Protein AF-A0A086KLK0-F1 (afdb_monomer)

Foldseek 3Di:
DVVVVVVVVVVCVVVVLVVVLQQLLLLDDPQCSLVVLLVVVVVVLVVVVVLVVVVVVDDPVCVVVSVVVVVVVVVVVVVVCVVLQQDRLLVCLLVVNLVSSLVNCVSSVDDSVVSVVVSVVSNVLFDPVLSVVVVVDDDPPPVVCCVPPVVLVVVLVVLVVLLPVLPLPPLVVVLVVCLVPDLDPDNPVLNVLLSVLLVVLSVLLSVCCSPVNAVVQQVQLSVLSVVLVVLLVVLVVVVVVVQVVCCVVPVDRDDDPPPDPDDDDDPDCSSVSNSVSSSSSSNSSSNHSSRCSSVSSSVSVVVSVSVSSNPD

Radius of gyration: 24.87 Å; Cα contacts (8 Å, |Δi|>4): 238; chains: 1; bounding box: 57×40×68 Å

Nearest PDB structures (foldseek):
  7spt-assembly1_A  TM=7.673E-01  e=1.064E-04  Homo sapiens
  6rw3-assembly3_C  TM=6.804E-01  e=1.392E-04  Plasmodium falciparum
  6rw3-assembly4_D  TM=6.591E-01  e=1.741E-04  Plasmodium falciparum
  6rw3-assembly1_A  TM=5.782E-01  e=2.229E-03  Plasmodium falciparum

Organism: NCBI:txid943119

Mean predicted aligned error: 11.74 Å

InterPro domains:
  IPR005828 Major facilitator, sugar transporter-like [PF00083] (1-241)
  IPR005829 Sugar transporter, conserved site [PS00216] (205-222)
  IPR005829 Sugar transporter, conserved site [PS00217] (8-33)
  IPR020846 Major facilitator superfamily domain [PS50850] (1-312)
  IPR036259 MFS transporter superfamily [G3DSA:1.20.1250.20] (1-307)
  IPR036259 MFS transporter superfamily [SSF103473] (1-306)
  IPR050360 Major Facilitator Superfamily Sugar Transporters [PTHR48022] (1-253)

pLDDT: mean 73.19, std 15.24, range [30.58, 92.81]

Solvent-accessible surface area (backbone atoms only — not comparable to full-atom values): 17104 Å² total; per-residue (Å²): 108,70,67,60,52,51,51,51,51,50,51,50,51,56,57,45,54,56,53,50,35,48,47,48,59,69,72,38,56,86,87,52,32,57,58,59,49,36,50,53,49,52,52,56,50,52,54,50,51,52,52,52,60,53,52,76,77,48,62,95,82,41,64,60,54,54,52,49,52,52,49,50,53,53,51,50,50,52,59,52,44,69,77,72,58,67,65,55,36,67,60,27,46,74,66,75,34,57,73,59,17,45,52,25,32,46,74,74,68,42,54,70,73,57,36,52,51,54,50,53,56,50,50,73,47,45,47,74,65,47,59,62,50,64,76,71,69,81,87,77,59,73,63,58,48,46,74,77,40,34,71,54,54,50,50,44,50,47,50,53,51,49,45,54,71,70,25,62,69,56,54,57,48,47,52,56,46,44,65,72,64,72,53,54,104,50,55,65,58,57,51,52,51,34,52,49,29,32,53,50,15,40,51,50,29,66,69,39,38,84,76,69,35,65,67,58,36,40,50,53,13,49,52,38,25,49,53,17,51,51,52,37,50,52,52,52,53,52,52,51,49,55,51,51,52,44,35,72,73,68,76,46,85,79,73,67,99,81,80,68,97,82,72,79,95,67,86,70,71,64,44,56,50,44,51,51,19,51,30,41,27,41,19,18,31,21,32,7,42,71,40,44,46,61,44,54,44,28,52,47,51,50,54,51,52,55,49,63,38,66,78,97

Secondary structure (DSSP, 8-state):
-HHHHHHHHHHHHHHHHHHHHHHHHHHS-TTTHHHHHHHHHHHHHHHHHHHHHHHTTS-TTTHHHHHHHHHHHHHHHHHHHHHHSPPPHHHHHHTT-HHHHHHHHHHTT--HHHHHHHHHHHHHHS-HHHHHHHTT--S-HHHHHHHHHHHHHHHHHHHHHHHHHTTHHHHHHHHHHHHHH-SSS-HHHHHHHHHHHHHHHHHHHHHHHHHH-HHHHHHHHHHHHHHHHHHHHHHHHHHHHHHHHHHHHHSS----TT--TT------THHHHHHHHHHHHHHHHHHTHHHHHHHHHHHHHHHHHHHHHH--

Structure (mmCIF, N/CA/C/O backbone):
data_AF-A0A086KLK0-F1
#
_entry.id   AF-A0A086KLK0-F1
#
loop_
_atom_site.group_PDB
_atom_site.id
_atom_site.type_symbol
_atom_site.label_atom_id
_atom_site.label_alt_id
_atom_site.label_comp_id
_atom_site.label_asym_id
_atom_site.label_entity_id
_atom_site.label_seq_id
_atom_site.pdbx_PDB_ins_code
_atom_site.Cartn_x
_atom_site.Cartn_y
_atom_site.Cartn_z
_atom_site.occupancy
_atom_site.B_iso_or_equiv
_atom_site.auth_seq_id
_atom_site.auth_comp_id
_atom_site.auth_asym_id
_atom_site.auth_atom_id
_atom_site.pdbx_PDB_model_num
ATOM 1 N N . MET A 1 1 ? -15.572 10.000 -22.699 1.00 78.12 1 MET A N 1
ATOM 2 C CA . MET A 1 1 ? -15.919 8.812 -21.880 1.00 78.12 1 MET A CA 1
ATOM 3 C C . MET A 1 1 ? -14.730 8.232 -21.115 1.00 78.12 1 MET A C 1
ATOM 5 O O . MET A 1 1 ? -14.840 8.122 -19.904 1.00 78.12 1 MET A O 1
ATOM 9 N N . LEU A 1 2 ? -13.588 7.918 -21.746 1.00 84.00 2 LEU A N 1
ATOM 10 C CA . LEU A 1 2 ? -12.434 7.326 -21.038 1.00 84.00 2 LEU A CA 1
ATOM 11 C C . LEU A 1 2 ? -11.855 8.219 -19.925 1.00 84.00 2 LEU A C 1
ATOM 13 O O . LEU A 1 2 ? -11.603 7.733 -18.828 1.00 84.00 2 LEU A O 1
ATOM 17 N N . LEU A 1 3 ? -11.709 9.525 -20.173 1.00 88.88 3 LEU A N 1
ATOM 18 C CA . LEU A 1 3 ? -11.273 10.492 -19.155 1.00 88.88 3 LEU A CA 1
ATOM 19 C C . LEU A 1 3 ? -12.214 10.508 -17.941 1.00 88.88 3 LEU A C 1
ATOM 21 O O . LEU A 1 3 ? -11.746 10.367 -16.818 1.00 88.88 3 LEU A O 1
ATOM 25 N N . CYS A 1 4 ? -13.529 10.576 -18.170 1.00 91.25 4 CYS A N 1
ATOM 26 C CA . CYS A 1 4 ? -14.540 10.522 -17.107 1.00 91.25 4 CYS A CA 1
ATOM 27 C C . CYS A 1 4 ? -14.498 9.201 -16.319 1.00 91.25 4 CYS A C 1
ATOM 29 O O . CYS A 1 4 ? -14.636 9.196 -15.102 1.00 91.25 4 CYS A O 1
ATOM 31 N N . GLY A 1 5 ? -14.279 8.071 -17.000 1.00 87.12 5 GLY A N 1
ATOM 32 C CA . GLY A 1 5 ? -14.099 6.783 -16.330 1.00 87.12 5 GLY A CA 1
ATOM 33 C C . GLY A 1 5 ? -12.858 6.775 -15.435 1.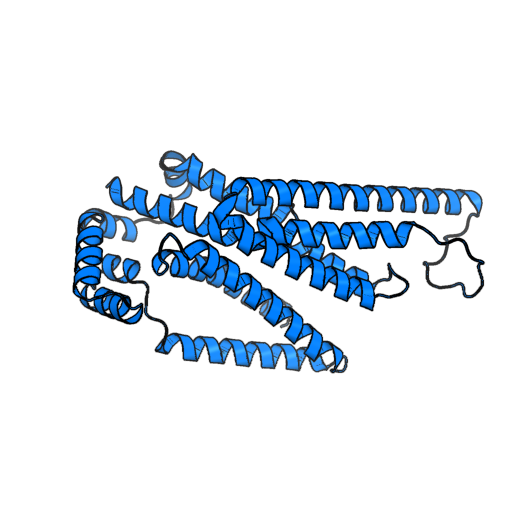00 87.12 5 GLY A C 1
ATOM 34 O O . GLY A 1 5 ? -12.918 6.326 -14.296 1.00 87.12 5 GLY A O 1
ATOM 35 N N . ARG A 1 6 ? -11.739 7.337 -15.909 1.00 86.50 6 ARG A N 1
ATOM 36 C CA . ARG A 1 6 ? -10.501 7.443 -15.122 1.00 86.50 6 ARG A CA 1
ATOM 37 C C . ARG A 1 6 ? -10.641 8.368 -13.920 1.00 86.50 6 ARG A C 1
ATOM 39 O O . ARG A 1 6 ? -10.110 8.039 -12.864 1.00 86.50 6 ARG A O 1
ATOM 46 N N . THR A 1 7 ? -11.339 9.495 -14.057 1.00 89.69 7 THR A N 1
ATOM 47 C CA . THR A 1 7 ? -11.583 10.394 -12.922 1.00 89.69 7 THR A CA 1
ATOM 48 C C . THR A 1 7 ? -12.459 9.718 -11.877 1.00 89.69 7 THR A C 1
ATOM 50 O O . THR A 1 7 ? -12.123 9.759 -10.698 1.00 89.69 7 THR A O 1
ATOM 53 N N . LEU A 1 8 ? -13.517 9.020 -12.295 1.00 90.81 8 LEU A N 1
ATOM 54 C CA . LEU A 1 8 ? -14.404 8.294 -11.387 1.00 90.81 8 LEU A CA 1
ATOM 55 C C . LEU A 1 8 ? -13.677 7.160 -10.652 1.00 90.81 8 LEU A C 1
ATOM 57 O O . LEU A 1 8 ? -13.794 7.045 -9.435 1.00 90.81 8 LEU A O 1
ATOM 61 N N . VAL A 1 9 ? -12.860 6.380 -11.365 1.00 87.44 9 VAL A N 1
ATOM 62 C CA . VAL A 1 9 ? -11.999 5.355 -10.755 1.00 87.44 9 VAL A CA 1
ATOM 63 C C . VAL A 1 9 ? -10.993 5.987 -9.790 1.00 87.44 9 VAL A C 1
ATOM 65 O O . VAL A 1 9 ? -10.792 5.466 -8.701 1.00 87.44 9 VAL A O 1
ATOM 68 N N . GLY A 1 10 ? -10.396 7.129 -10.140 1.00 85.81 10 GLY A N 1
ATOM 69 C CA . GLY A 1 10 ? -9.482 7.85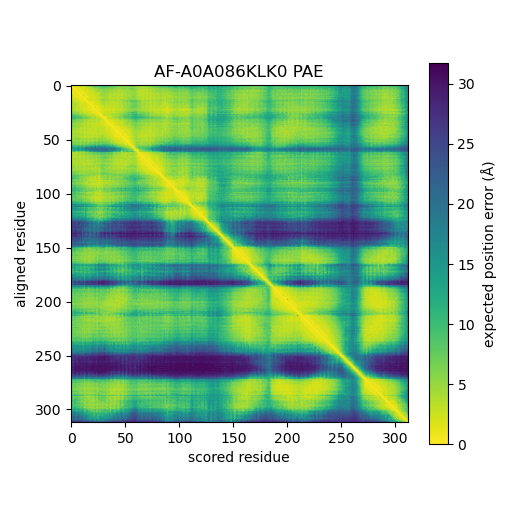6 -9.256 1.00 85.81 10 GLY A CA 1
ATOM 70 C C . GLY A 1 10 ? -10.146 8.303 -7.951 1.00 85.81 10 GLY A C 1
ATOM 71 O O . GLY A 1 10 ? -9.584 8.088 -6.878 1.00 85.81 10 GLY A O 1
ATOM 72 N N . VAL A 1 11 ? -11.360 8.857 -8.031 1.00 88.94 11 VAL A N 1
ATOM 73 C CA . VAL A 1 11 ? -12.154 9.243 -6.853 1.00 88.94 11 VAL A CA 1
ATOM 74 C C . VAL A 1 11 ? -12.481 8.017 -6.000 1.00 88.94 11 VAL A C 1
ATOM 76 O O . VAL A 1 11 ? -12.236 8.045 -4.797 1.00 88.94 11 VAL A O 1
ATOM 79 N N . ALA A 1 12 ? -12.954 6.931 -6.619 1.00 87.44 12 ALA A N 1
ATOM 80 C CA . ALA A 1 12 ? -13.301 5.694 -5.920 1.00 87.44 12 ALA A CA 1
ATOM 81 C C . ALA A 1 12 ? -12.095 5.068 -5.202 1.00 87.44 12 ALA A C 1
ATOM 83 O O . ALA A 1 12 ? -12.197 4.675 -4.040 1.00 87.44 12 ALA A O 1
ATOM 84 N N . ILE A 1 13 ? -10.938 5.018 -5.870 1.00 85.00 13 ILE A N 1
ATOM 85 C CA . ILE A 1 13 ? -9.684 4.531 -5.288 1.00 85.00 13 ILE A CA 1
ATOM 86 C C . ILE A 1 13 ? -9.265 5.420 -4.110 1.00 85.00 13 ILE A C 1
ATOM 88 O O . ILE A 1 13 ? -8.935 4.903 -3.045 1.00 85.00 13 ILE A O 1
ATOM 92 N N . GLY A 1 14 ? -9.313 6.746 -4.271 1.00 81.88 14 GLY A N 1
ATOM 93 C CA . GLY A 1 14 ? -8.943 7.699 -3.224 1.00 81.88 14 GLY A CA 1
ATOM 94 C C . GLY A 1 14 ? -9.803 7.564 -1.966 1.00 81.88 14 GLY A C 1
ATOM 95 O O . GLY A 1 14 ? -9.265 7.403 -0.871 1.00 81.88 14 GLY A O 1
ATOM 96 N N . SER A 1 15 ? -11.132 7.564 -2.110 1.00 82.50 15 SER A N 1
ATOM 97 C CA . SER A 1 15 ? -12.046 7.373 -0.975 1.00 82.50 15 SER A CA 1
ATOM 98 C C . SER A 1 15 ? -11.927 5.974 -0.368 1.00 82.50 15 SER A C 1
ATOM 100 O O . SER A 1 15 ? -11.955 5.821 0.853 1.00 82.50 15 SER A O 1
ATOM 102 N N . GLY A 1 16 ? -11.758 4.955 -1.216 1.00 85.50 16 GLY A N 1
ATOM 103 C CA . GLY A 1 16 ? -11.647 3.559 -0.810 1.00 85.50 16 GLY A CA 1
ATOM 104 C C . GLY A 1 16 ? -10.408 3.289 0.037 1.00 85.50 16 GLY A C 1
ATOM 105 O O . GLY A 1 16 ? -10.525 2.648 1.075 1.00 85.50 16 GLY A O 1
ATOM 106 N N . PHE A 1 17 ? -9.240 3.823 -0.335 1.00 82.00 17 PHE A N 1
ATOM 107 C CA . PHE A 1 17 ? -8.004 3.631 0.437 1.00 82.00 17 PHE A CA 1
ATOM 108 C C . PHE A 1 17 ? -8.080 4.223 1.846 1.00 82.00 17 PHE A C 1
ATOM 110 O O . PHE A 1 17 ? -7.580 3.609 2.790 1.00 82.00 17 PHE A O 1
ATOM 117 N N . VAL A 1 18 ? -8.723 5.385 2.002 1.00 79.44 18 VAL A N 1
ATOM 118 C CA . VAL A 1 18 ? -8.913 6.017 3.316 1.00 79.44 18 VAL A CA 1
ATOM 119 C C . VAL A 1 18 ? -9.845 5.173 4.185 1.00 79.44 18 VAL A C 1
ATOM 121 O O . VAL A 1 18 ? -9.509 4.871 5.330 1.00 79.44 18 VAL A O 1
ATOM 124 N N . ALA A 1 19 ? -10.986 4.749 3.632 1.00 83.06 19 ALA A N 1
ATOM 125 C CA . ALA A 1 19 ? -11.943 3.905 4.342 1.00 83.06 19 ALA A CA 1
ATOM 126 C C . ALA A 1 19 ? -11.336 2.544 4.717 1.00 83.06 19 ALA A C 1
ATOM 128 O O . ALA A 1 19 ? -11.469 2.106 5.855 1.00 83.06 19 ALA A O 1
ATOM 129 N N . TYR A 1 20 ? -10.616 1.917 3.786 1.00 84.62 20 TYR A N 1
ATOM 130 C CA . TYR A 1 20 ? -9.925 0.647 3.988 1.00 84.62 20 TYR A CA 1
ATOM 131 C C . TYR A 1 20 ? -8.886 0.729 5.112 1.00 84.62 20 TYR A C 1
ATOM 133 O O . TYR A 1 20 ? -8.911 -0.087 6.030 1.00 84.62 20 TYR A O 1
ATOM 141 N N . GLY A 1 21 ? -7.995 1.728 5.071 1.00 81.19 21 GLY A N 1
ATOM 142 C CA . GLY A 1 21 ? -6.947 1.886 6.081 1.00 81.19 21 GLY A CA 1
ATOM 143 C C . GLY A 1 21 ? -7.515 2.109 7.483 1.00 81.19 21 GLY A C 1
ATOM 144 O O . GLY A 1 21 ? -7.046 1.492 8.439 1.00 81.19 21 GLY A O 1
ATOM 145 N N . ALA A 1 22 ? -8.558 2.939 7.597 1.00 81.25 22 ALA A N 1
ATOM 146 C CA . ALA A 1 22 ? -9.259 3.160 8.859 1.00 81.25 22 ALA A CA 1
ATOM 147 C C . ALA A 1 22 ? -9.956 1.885 9.351 1.00 81.25 22 ALA A C 1
ATOM 149 O O . ALA A 1 22 ? -9.790 1.510 10.506 1.00 81.25 22 ALA A O 1
ATOM 150 N N . TYR A 1 23 ? -10.678 1.190 8.469 1.00 86.19 23 TYR A N 1
ATOM 151 C CA . TYR A 1 23 ? -11.383 -0.041 8.812 1.00 86.19 23 TYR A CA 1
ATOM 152 C C . TYR A 1 23 ? -10.423 -1.108 9.339 1.00 86.19 23 TYR A C 1
ATOM 154 O O . TYR A 1 23 ? -10.621 -1.599 10.446 1.00 86.19 23 TYR A O 1
ATOM 162 N N . VAL A 1 24 ? -9.339 -1.403 8.609 1.00 84.56 24 VAL A N 1
ATOM 163 C CA . VAL A 1 24 ? -8.341 -2.394 9.038 1.00 84.56 24 VAL A CA 1
ATOM 164 C C . VAL A 1 24 ? -7.729 -2.007 10.377 1.00 84.56 24 VAL A C 1
ATOM 166 O O . VAL A 1 24 ? -7.660 -2.856 11.254 1.00 84.56 24 VAL A O 1
ATOM 169 N N . ALA A 1 25 ? -7.354 -0.741 10.582 1.00 80.88 25 ALA A N 1
ATOM 170 C CA . ALA A 1 25 ? -6.813 -0.300 11.867 1.00 80.88 25 ALA A CA 1
ATOM 171 C C . ALA A 1 25 ? -7.810 -0.451 13.028 1.00 80.88 25 ALA A C 1
ATOM 173 O O . ALA A 1 25 ? -7.398 -0.692 14.165 1.00 80.88 25 ALA A O 1
ATOM 174 N N . GLU A 1 26 ? -9.108 -0.320 12.758 1.00 81.94 26 GLU A N 1
ATOM 175 C CA . GLU A 1 26 ? -10.163 -0.449 13.760 1.00 81.94 26 GLU A CA 1
ATOM 176 C C . GLU A 1 26 ? -10.489 -1.907 14.112 1.00 81.94 26 GLU A C 1
ATOM 178 O O . GLU A 1 26 ? -10.789 -2.159 15.279 1.00 81.94 26 GLU A O 1
ATOM 183 N N . ILE A 1 27 ? -10.407 -2.839 13.153 1.00 83.62 27 ILE A N 1
ATOM 184 C CA . ILE A 1 27 ? -10.725 -4.264 13.365 1.00 83.62 27 ILE A CA 1
ATOM 185 C C . ILE A 1 27 ? -9.511 -5.133 13.718 1.00 83.62 27 ILE A C 1
ATOM 187 O O . ILE A 1 27 ? -9.676 -6.216 14.268 1.00 83.62 27 ILE A O 1
ATOM 191 N N . SER A 1 28 ? -8.294 -4.698 13.383 1.00 81.81 28 SER A N 1
ATOM 192 C CA . SER A 1 28 ? -7.080 -5.489 13.598 1.00 81.81 28 SER A CA 1
ATOM 193 C C . SER A 1 28 ? -6.556 -5.365 15.035 1.00 81.81 28 SER A C 1
ATOM 195 O O . SER A 1 28 ? -6.500 -4.236 15.545 1.00 81.81 28 SER A O 1
ATOM 197 N N . PRO A 1 29 ? -6.013 -6.447 15.618 1.00 79.25 29 PRO A N 1
ATOM 198 C CA . PRO A 1 29 ? -5.142 -6.359 16.784 1.00 79.25 29 PRO A CA 1
ATOM 199 C C . PRO A 1 29 ? -3.934 -5.444 16.507 1.00 79.25 29 PRO A C 1
ATOM 201 O O . PRO A 1 29 ? -3.428 -5.437 15.379 1.00 79.25 29 PRO A O 1
ATOM 204 N N . PRO A 1 30 ? -3.414 -4.706 17.507 1.00 73.38 30 PRO A N 1
ATOM 205 C CA . PRO A 1 30 ? -2.247 -3.836 17.328 1.00 73.38 30 PRO A CA 1
ATOM 206 C C . PRO A 1 30 ? -1.015 -4.568 16.778 1.00 73.38 30 PRO A C 1
ATOM 208 O O . PRO A 1 30 ? -0.269 -4.002 15.984 1.00 73.38 30 PRO A O 1
ATOM 211 N N . GLU A 1 31 ? -0.836 -5.830 17.169 1.00 75.38 31 GLU A N 1
ATOM 212 C CA . GLU A 1 31 ? 0.317 -6.670 16.823 1.00 75.38 31 GLU A CA 1
ATOM 213 C C . GLU A 1 31 ? 0.308 -7.116 15.353 1.00 75.38 31 GLU A C 1
ATOM 215 O O . GLU A 1 31 ? 1.347 -7.118 14.704 1.00 75.38 31 GLU A O 1
ATOM 220 N N . SER A 1 32 ? -0.860 -7.442 14.787 1.00 75.75 32 SER A N 1
ATOM 221 C CA . SER A 1 32 ? -0.978 -7.974 13.417 1.00 75.75 32 SER A CA 1
ATOM 222 C C . SER A 1 32 ? -1.428 -6.941 12.380 1.00 75.75 32 SER A C 1
ATOM 224 O O . SER A 1 32 ? -1.431 -7.215 11.177 1.00 75.75 32 SER A O 1
ATOM 226 N N . ARG A 1 33 ? -1.768 -5.721 12.811 1.00 79.38 33 ARG A N 1
ATOM 227 C CA . ARG A 1 33 ? -2.209 -4.621 11.940 1.00 79.38 33 ARG A CA 1
ATOM 228 C C . ARG A 1 33 ? -1.246 -4.336 10.793 1.00 79.38 33 ARG A C 1
ATOM 230 O O . ARG A 1 33 ? -1.678 -4.130 9.659 1.00 79.38 33 ARG A O 1
ATOM 237 N N . GLY A 1 34 ? 0.054 -4.304 11.089 1.00 71.12 34 GLY A N 1
ATOM 238 C CA . GLY A 1 34 ? 1.096 -4.064 10.090 1.00 71.12 34 GLY A CA 1
ATOM 239 C C . GLY A 1 34 ? 1.096 -5.133 9.000 1.00 71.12 34 GLY A C 1
ATOM 240 O O . GLY A 1 34 ? 1.075 -4.800 7.814 1.00 71.12 34 GLY A O 1
ATOM 241 N N . ALA A 1 35 ? 1.019 -6.403 9.404 1.00 74.94 35 ALA A N 1
ATOM 242 C CA . ALA A 1 35 ? 0.949 -7.540 8.496 1.00 74.94 35 ALA A CA 1
ATOM 243 C C . ALA A 1 35 ? -0.322 -7.512 7.630 1.00 74.94 35 ALA A C 1
ATOM 245 O O . ALA A 1 35 ? -0.233 -7.679 6.416 1.00 74.94 35 ALA A O 1
ATOM 246 N N . LEU A 1 36 ? -1.493 -7.221 8.212 1.00 80.94 36 LEU A N 1
ATOM 247 C CA . LEU A 1 36 ? -2.760 -7.112 7.472 1.00 80.94 36 LEU A CA 1
ATOM 248 C C . LEU A 1 36 ? -2.733 -5.981 6.434 1.00 80.94 36 LEU A C 1
ATOM 250 O O . LEU A 1 36 ? -3.155 -6.159 5.289 1.00 80.94 36 LEU A O 1
ATOM 254 N N . LEU A 1 37 ? -2.191 -4.819 6.804 1.00 78.81 37 LEU A N 1
ATOM 255 C CA . LEU A 1 37 ? -2.051 -3.695 5.880 1.00 78.81 37 LEU A CA 1
ATOM 256 C C . LEU A 1 37 ? -1.051 -4.005 4.765 1.00 78.81 37 LEU A C 1
ATOM 258 O O . LEU A 1 37 ? -1.314 -3.679 3.609 1.00 78.81 37 LEU A O 1
ATOM 262 N N . ALA A 1 38 ? 0.050 -4.683 5.063 1.00 75.31 38 ALA A N 1
ATOM 263 C CA . ALA A 1 38 ? 1.035 -5.054 4.056 1.00 75.31 38 ALA A CA 1
ATOM 264 C C . ALA A 1 38 ? 0.577 -6.227 3.159 1.00 75.31 38 ALA A C 1
ATOM 266 O O . ALA A 1 38 ? 0.894 -6.245 1.970 1.00 75.31 38 ALA A O 1
ATOM 267 N N . MET A 1 39 ? -0.277 -7.131 3.649 1.00 80.56 39 MET A N 1
ATOM 268 C CA . MET A 1 39 ? -0.922 -8.177 2.841 1.00 80.56 39 MET A CA 1
ATOM 269 C C . MET A 1 39 ? -1.737 -7.583 1.679 1.00 80.56 39 MET A C 1
AT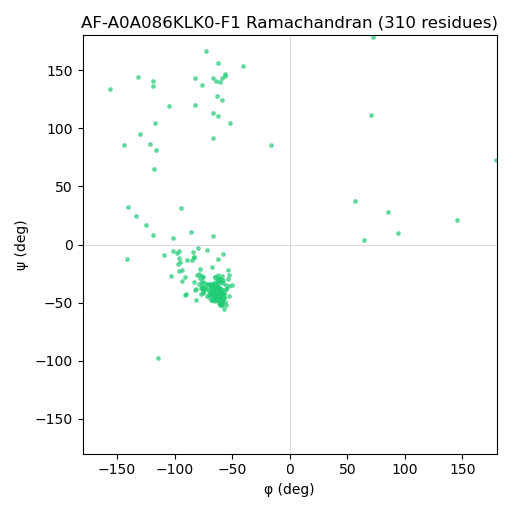OM 271 O O . MET A 1 39 ? -1.756 -8.129 0.576 1.00 80.56 39 MET A O 1
ATOM 275 N N . SER A 1 40 ? -2.341 -6.405 1.870 1.00 81.00 40 SER A N 1
ATOM 276 C CA . SER A 1 40 ? -3.041 -5.691 0.790 1.00 81.00 40 SER A CA 1
ATOM 277 C C . SER A 1 40 ? -2.139 -5.342 -0.398 1.00 81.00 40 SER A C 1
ATOM 279 O O . SER A 1 40 ? -2.584 -5.351 -1.547 1.00 81.00 40 SER A O 1
ATOM 281 N N . GLN A 1 41 ? -0.849 -5.106 -0.150 1.00 78.19 41 GLN A N 1
ATOM 282 C CA . GLN A 1 41 ? 0.128 -4.818 -1.199 1.00 78.19 41 GLN A CA 1
ATOM 283 C C . GLN A 1 41 ? 0.484 -6.069 -1.995 1.00 78.19 41 GLN A C 1
ATOM 285 O O . GLN A 1 41 ? 0.679 -5.982 -3.209 1.00 78.19 41 GLN A O 1
ATOM 290 N N . VAL A 1 42 ? 0.488 -7.237 -1.349 1.00 80.50 42 VAL A N 1
ATOM 291 C CA . VAL A 1 42 ? 0.630 -8.526 -2.038 1.00 80.50 42 VAL A CA 1
ATOM 292 C C . VAL A 1 42 ? -0.529 -8.717 -3.017 1.00 80.50 42 VAL A C 1
ATOM 294 O O . VAL A 1 42 ? -0.292 -8.961 -4.200 1.00 80.50 42 VAL A O 1
ATOM 297 N N . PHE A 1 43 ? -1.775 -8.492 -2.583 1.00 84.81 43 PHE A N 1
ATOM 298 C CA . PHE A 1 43 ? -2.942 -8.544 -3.474 1.00 84.81 43 PHE A CA 1
ATOM 299 C C . PHE A 1 43 ? -2.862 -7.528 -4.618 1.00 84.81 43 PHE A C 1
ATOM 301 O O . PHE A 1 43 ? -3.199 -7.846 -5.758 1.00 84.81 43 PHE A O 1
ATOM 308 N N . PHE A 1 44 ? -2.351 -6.325 -4.356 1.00 81.25 44 PHE A N 1
ATOM 309 C CA . PHE A 1 44 ? -2.150 -5.315 -5.393 1.00 81.25 44 PHE A CA 1
ATOM 310 C C . PHE A 1 44 ? -1.094 -5.729 -6.436 1.00 81.25 44 PHE A C 1
ATOM 312 O O . PHE A 1 44 ? -1.225 -5.412 -7.622 1.00 81.25 44 PHE A O 1
ATOM 319 N N . ILE A 1 45 ? -0.052 -6.459 -6.026 1.00 77.62 45 ILE A N 1
ATOM 320 C CA . ILE A 1 45 ? 0.937 -7.054 -6.937 1.00 77.62 45 ILE A CA 1
ATOM 321 C C . ILE A 1 45 ? 0.299 -8.174 -7.762 1.00 77.62 45 ILE A C 1
ATOM 323 O O . ILE A 1 45 ? 0.426 -8.155 -8.985 1.00 77.62 45 ILE A O 1
ATOM 327 N N . LEU A 1 46 ? -0.434 -9.092 -7.128 1.00 83.38 46 LEU A N 1
ATOM 328 C CA . LEU A 1 46 ? -1.133 -10.186 -7.814 1.00 83.38 46 LEU A CA 1
ATOM 329 C C . LEU A 1 46 ? -2.143 -9.665 -8.850 1.00 83.38 46 LEU A C 1
ATOM 331 O O . LEU A 1 46 ? -2.198 -10.164 -9.977 1.00 83.38 46 LEU A O 1
ATOM 335 N N . GLY A 1 47 ? -2.889 -8.608 -8.517 1.00 83.94 47 GLY A N 1
ATOM 336 C CA . GLY A 1 47 ? -3.808 -7.938 -9.440 1.00 83.94 47 GLY A CA 1
ATOM 337 C C . GLY A 1 47 ? -3.101 -7.330 -10.656 1.00 83.94 47 GLY A C 1
ATOM 338 O O . GLY A 1 47 ? -3.578 -7.446 -11.786 1.00 83.94 47 GLY A O 1
ATOM 339 N N . ARG A 1 48 ? -1.915 -6.733 -10.468 1.00 77.88 48 ARG A N 1
ATOM 340 C CA . ARG A 1 48 ? -1.105 -6.262 -11.605 1.00 77.88 48 ARG A CA 1
ATOM 341 C C . ARG A 1 48 ? -0.580 -7.410 -12.460 1.00 77.88 48 ARG A C 1
ATOM 343 O O . ARG A 1 48 ? -0.651 -7.317 -13.681 1.00 77.88 48 ARG A O 1
ATOM 350 N N . LEU A 1 49 ? -0.048 -8.463 -11.841 1.00 76.81 49 LEU A N 1
ATOM 351 C CA . LEU A 1 49 ? 0.523 -9.605 -12.561 1.00 76.81 49 LEU A CA 1
ATOM 352 C C . LEU A 1 49 ? -0.533 -10.312 -13.415 1.00 76.81 49 LEU A C 1
ATOM 354 O O . LEU A 1 49 ? -0.298 -10.554 -14.595 1.00 76.81 49 LEU A O 1
ATOM 358 N N . SER A 1 50 ? -1.715 -10.563 -12.850 1.00 79.88 50 SER A N 1
ATOM 359 C CA . SER A 1 50 ? -2.849 -11.124 -13.596 1.00 79.88 50 SER A CA 1
ATOM 360 C C . SER A 1 50 ? -3.280 -10.219 -14.752 1.00 79.88 50 SER A C 1
ATOM 362 O O . SER A 1 50 ? -3.482 -10.706 -15.860 1.00 79.88 50 SER A O 1
ATOM 364 N N . SER A 1 51 ? -3.329 -8.899 -14.544 1.00 78.50 51 SER A N 1
ATOM 365 C CA . SER A 1 51 ? -3.653 -7.945 -15.614 1.00 78.50 51 SER A CA 1
ATOM 366 C C . SER A 1 51 ? -2.658 -8.013 -16.778 1.00 78.50 51 SER A C 1
ATOM 368 O O . SER A 1 51 ? -3.073 -8.028 -17.936 1.00 78.50 51 SER A O 1
ATOM 370 N N . PHE A 1 52 ? -1.353 -8.092 -16.493 1.00 72.50 52 PHE A N 1
ATOM 371 C CA . PHE A 1 52 ? -0.327 -8.239 -17.529 1.00 72.50 52 PHE A CA 1
ATOM 372 C C . PHE A 1 52 ? -0.392 -9.593 -18.240 1.00 72.50 52 PHE A C 1
ATOM 374 O O . PHE A 1 52 ? -0.233 -9.635 -19.457 1.00 72.50 52 PHE A O 1
ATOM 381 N N . ALA A 1 53 ? -0.656 -10.678 -17.508 1.00 74.75 53 ALA A N 1
ATOM 382 C CA . ALA A 1 53 ? -0.804 -12.013 -18.082 1.00 74.75 53 ALA A CA 1
ATOM 383 C C . ALA A 1 53 ? -2.007 -12.106 -19.033 1.00 74.75 53 ALA A C 1
ATOM 385 O O . ALA A 1 53 ? -1.920 -12.740 -20.077 1.00 74.75 53 ALA A O 1
ATOM 386 N N . VAL A 1 54 ? -3.123 -11.446 -18.711 1.00 76.44 54 VAL A N 1
ATOM 387 C CA . VAL A 1 54 ? -4.273 -11.386 -19.624 1.00 76.44 54 VAL A CA 1
ATOM 388 C C . VAL A 1 54 ? -3.942 -10.515 -20.835 1.00 76.44 54 VAL A C 1
ATOM 390 O O . VAL A 1 54 ? -4.190 -10.922 -21.968 1.00 76.44 54 VAL A O 1
ATOM 393 N N . LEU A 1 55 ? -3.329 -9.346 -20.624 1.00 73.12 55 LEU A N 1
ATOM 394 C CA . LEU A 1 55 ? -2.993 -8.423 -21.709 1.00 73.12 55 LEU A CA 1
ATOM 395 C C . LEU A 1 55 ? -2.007 -9.026 -22.723 1.00 73.12 55 LEU A C 1
ATOM 397 O O . LEU A 1 55 ? -2.150 -8.773 -23.913 1.00 73.12 55 LEU A O 1
ATOM 401 N N . SER A 1 56 ? -1.050 -9.853 -22.287 1.00 69.25 56 SER A N 1
ATOM 402 C CA . SER A 1 56 ? -0.080 -10.498 -23.186 1.00 69.25 56 SER A CA 1
ATOM 403 C C . SER A 1 56 ? -0.700 -11.532 -24.134 1.00 69.25 56 SER A C 1
ATOM 405 O O . SER A 1 56 ? -0.096 -11.858 -25.154 1.00 69.25 56 SER A O 1
ATOM 407 N N . THR A 1 57 ? -1.899 -12.031 -23.826 1.00 72.75 57 THR A N 1
ATOM 408 C CA . THR A 1 57 ? -2.625 -13.020 -24.645 1.00 72.75 57 THR A CA 1
ATOM 409 C C . THR A 1 57 ? -3.646 -12.396 -25.600 1.00 72.75 57 THR A C 1
ATOM 411 O O . THR A 1 57 ? -4.257 -13.098 -26.402 1.00 72.75 57 THR A O 1
ATOM 414 N N . MET A 1 58 ? -3.855 -11.081 -25.517 1.00 71.56 58 MET A N 1
ATOM 415 C CA . MET A 1 58 ? -5.008 -10.391 -26.089 1.00 71.56 58 MET A CA 1
ATOM 416 C C . MET A 1 58 ? -4.585 -9.344 -27.141 1.00 71.56 58 MET A C 1
ATOM 418 O O . MET A 1 58 ? -3.588 -8.650 -26.972 1.00 71.56 58 MET A O 1
ATOM 422 N N . GLN A 1 59 ? -5.343 -9.219 -28.239 1.00 75.75 59 GLN A N 1
ATOM 423 C CA . GLN A 1 59 ? -5.077 -8.260 -29.333 1.00 75.75 59 GLN A CA 1
ATOM 424 C C . GLN A 1 59 ? -5.379 -6.795 -28.942 1.00 75.75 59 GLN A C 1
ATOM 426 O O . GLN A 1 59 ? -6.071 -6.539 -27.959 1.00 75.75 59 GLN A O 1
ATOM 431 N N . GLU A 1 60 ? -4.918 -5.818 -29.738 1.00 67.94 60 GLU A N 1
ATOM 432 C CA . GLU A 1 60 ? -4.971 -4.369 -29.434 1.00 67.94 60 GLU A CA 1
ATOM 433 C C . GLU A 1 60 ? -6.357 -3.812 -29.046 1.00 67.94 60 GLU A C 1
ATOM 435 O O . GLU A 1 60 ? -6.447 -2.838 -28.300 1.00 67.94 60 GLU A O 1
ATOM 440 N N . SER A 1 61 ? -7.460 -4.421 -29.489 1.00 67.88 61 SER A N 1
ATOM 441 C CA . SER A 1 61 ? -8.829 -3.992 -29.155 1.00 67.88 61 SER A CA 1
ATOM 442 C C . SER A 1 61 ? -9.352 -4.534 -27.814 1.00 67.88 61 SER A C 1
ATOM 444 O O . SER A 1 61 ? -10.417 -4.122 -27.342 1.00 67.88 61 SER A O 1
ATOM 446 N N . ALA A 1 62 ? -8.604 -5.420 -27.155 1.00 76.19 62 ALA A N 1
ATOM 447 C CA . ALA A 1 62 ? -9.067 -6.175 -25.997 1.00 76.19 62 ALA A CA 1
ATOM 448 C C . ALA A 1 62 ? -8.964 -5.447 -24.649 1.00 76.19 62 ALA A C 1
ATOM 450 O O . ALA A 1 62 ? -9.560 -5.891 -23.665 1.00 76.19 62 ALA A O 1
ATOM 451 N N . TRP A 1 63 ? -8.282 -4.298 -24.581 1.00 78.81 63 TRP A N 1
ATOM 452 C CA . TRP A 1 63 ? -8.180 -3.512 -23.341 1.00 78.81 63 TRP A CA 1
ATOM 453 C C . TRP A 1 63 ? -9.558 -3.089 -22.799 1.00 78.81 63 TRP A C 1
ATOM 455 O O . TRP A 1 63 ? -9.731 -2.931 -21.590 1.00 78.81 63 TRP A O 1
ATOM 465 N N . ARG A 1 64 ? -10.558 -2.946 -23.684 1.00 83.94 64 ARG A N 1
ATOM 466 C CA . ARG A 1 64 ? -11.953 -2.644 -23.319 1.00 83.94 64 ARG A CA 1
ATOM 467 C C . ARG A 1 64 ? -12.601 -3.805 -22.569 1.00 83.94 64 ARG A C 1
ATOM 469 O O . ARG A 1 64 ? -13.273 -3.572 -21.568 1.00 83.94 64 ARG A O 1
ATOM 476 N N . TYR A 1 65 ? -12.373 -5.036 -23.028 1.00 83.50 65 TYR A N 1
ATOM 477 C CA . TYR A 1 65 ? -12.856 -6.241 -22.353 1.00 83.50 65 TYR A CA 1
ATOM 478 C C . TYR A 1 65 ? -12.139 -6.445 -21.024 1.00 83.50 65 TYR A C 1
ATOM 480 O O . TYR A 1 65 ? -12.800 -6.712 -20.027 1.00 83.50 65 TYR A O 1
ATOM 488 N N . LEU A 1 66 ? -10.823 -6.216 -20.970 1.00 83.88 66 LEU A N 1
ATOM 489 C CA . LEU A 1 66 ? -10.066 -6.266 -19.719 1.00 83.88 66 LEU A CA 1
ATOM 490 C C . LEU A 1 66 ? -10.623 -5.279 -18.681 1.00 83.88 66 LEU A C 1
ATOM 492 O O . LEU A 1 66 ? -10.845 -5.654 -17.532 1.00 83.88 66 LEU A O 1
ATOM 496 N N . ALA A 1 67 ? -10.915 -4.041 -19.092 1.00 84.06 67 ALA A N 1
ATOM 497 C CA . ALA A 1 67 ? -11.533 -3.044 -18.221 1.00 84.06 67 ALA A CA 1
ATOM 498 C C . ALA A 1 67 ? -12.946 -3.456 -17.765 1.00 84.06 67 ALA A C 1
ATOM 500 O O . ALA A 1 67 ? -13.285 -3.278 -16.597 1.00 84.06 67 ALA A O 1
ATOM 501 N N . GLY A 1 68 ? -13.755 -4.030 -18.662 1.00 86.75 68 GLY A N 1
ATOM 502 C CA . GLY A 1 68 ? -15.096 -4.526 -18.340 1.00 86.75 68 GLY A CA 1
ATOM 503 C C . GLY A 1 68 ? -15.083 -5.703 -17.361 1.00 86.75 68 GLY A C 1
ATOM 504 O O . GLY A 1 68 ? -15.819 -5.690 -16.379 1.00 86.75 68 GLY A O 1
ATOM 505 N N . ILE A 1 69 ? -14.202 -6.683 -17.578 1.00 87.38 69 ILE A N 1
ATOM 506 C CA . ILE A 1 69 ? -14.020 -7.839 -16.689 1.00 87.38 69 ILE A CA 1
ATOM 507 C C . ILE A 1 69 ? -13.526 -7.375 -15.317 1.00 87.38 69 ILE A C 1
ATOM 509 O O . ILE A 1 69 ? -14.076 -7.790 -14.301 1.00 87.38 69 ILE A O 1
ATOM 513 N N . ALA A 1 70 ? -12.545 -6.469 -15.269 1.00 86.50 70 ALA A N 1
ATOM 514 C CA . ALA A 1 70 ? -12.057 -5.911 -14.011 1.00 86.50 70 ALA A CA 1
ATOM 515 C C . ALA A 1 70 ? -13.170 -5.183 -13.237 1.00 86.50 70 ALA A C 1
ATOM 517 O O . ALA A 1 70 ? -13.295 -5.365 -12.027 1.00 86.50 70 ALA A O 1
ATOM 518 N N . ALA A 1 71 ? -14.012 -4.409 -13.929 1.00 87.38 71 ALA A N 1
ATOM 519 C CA . ALA A 1 71 ? -15.164 -3.749 -13.318 1.00 87.38 71 ALA A CA 1
ATOM 520 C C . ALA A 1 71 ? -16.205 -4.756 -12.801 1.00 87.38 71 ALA A C 1
ATOM 522 O O . ALA A 1 71 ? -16.736 -4.571 -11.707 1.00 87.38 71 ALA A O 1
ATOM 523 N N . ALA A 1 72 ? -16.465 -5.836 -13.543 1.00 90.19 72 ALA A N 1
ATOM 524 C CA . ALA A 1 72 ? -17.387 -6.891 -13.129 1.00 90.19 72 ALA A CA 1
ATOM 525 C C . ALA A 1 72 ? -16.882 -7.645 -11.888 1.00 90.19 72 ALA A C 1
ATOM 527 O O . ALA A 1 72 ? -17.645 -7.844 -10.945 1.00 90.19 72 ALA A O 1
ATOM 528 N N . ILE A 1 73 ? -15.593 -8.003 -11.849 1.00 90.56 73 ILE A N 1
ATOM 529 C CA . ILE A 1 73 ? -14.969 -8.653 -10.688 1.00 90.56 73 ILE A CA 1
ATOM 530 C C . ILE A 1 73 ? -15.027 -7.727 -9.469 1.00 90.56 73 ILE A C 1
ATOM 532 O O . ILE A 1 73 ? -15.462 -8.157 -8.403 1.00 90.56 73 ILE A O 1
ATOM 536 N N . ALA A 1 74 ? -14.648 -6.455 -9.625 1.00 87.81 74 ALA A N 1
ATOM 537 C CA . ALA A 1 74 ? -14.677 -5.484 -8.533 1.00 87.81 74 ALA A CA 1
ATOM 538 C C . ALA A 1 74 ? -16.103 -5.244 -8.009 1.00 87.81 74 ALA A C 1
ATOM 540 O O . ALA A 1 74 ? -16.316 -5.216 -6.799 1.00 87.81 74 ALA A O 1
ATOM 541 N N . GLY A 1 75 ? -17.087 -5.115 -8.905 1.00 90.06 75 GLY A N 1
ATOM 542 C CA . GLY A 1 75 ? -18.495 -4.957 -8.538 1.00 90.06 75 GLY A CA 1
ATOM 543 C C . GLY A 1 75 ? -19.059 -6.191 -7.833 1.00 90.06 75 GLY A C 1
ATOM 544 O O . GLY A 1 75 ? -19.731 -6.059 -6.813 1.00 90.06 75 GLY A O 1
ATOM 545 N N . GLY A 1 76 ? -18.734 -7.389 -8.328 1.00 92.81 76 GLY A N 1
ATOM 546 C CA . GLY A 1 76 ? -19.125 -8.653 -7.706 1.00 92.81 76 GLY A CA 1
ATOM 547 C C . GLY A 1 76 ? -18.508 -8.835 -6.320 1.00 92.81 76 GLY A C 1
ATOM 548 O O . GLY A 1 76 ? -19.219 -9.171 -5.377 1.00 92.81 76 GLY A O 1
ATOM 549 N N . GLN A 1 77 ? -17.212 -8.539 -6.170 1.00 89.94 77 GLN A N 1
ATOM 550 C CA . GLN A 1 77 ? -16.551 -8.534 -4.864 1.00 89.94 77 GLN A CA 1
ATOM 551 C C . GLN A 1 77 ? -17.202 -7.526 -3.922 1.00 89.94 77 GLN A C 1
ATOM 553 O O . GLN A 1 77 ? -17.547 -7.893 -2.808 1.00 89.94 77 GLN A O 1
ATOM 558 N N . PHE A 1 78 ? -17.422 -6.285 -4.357 1.00 88.12 78 PHE A N 1
ATOM 559 C CA . PHE A 1 78 ? -18.055 -5.271 -3.518 1.00 88.12 78 PHE A CA 1
ATOM 560 C C . PHE A 1 78 ? -19.440 -5.711 -3.028 1.00 88.12 78 PHE A C 1
ATOM 562 O O . PHE A 1 78 ? -19.726 -5.620 -1.836 1.00 88.12 78 PHE A O 1
ATOM 569 N N . LEU A 1 79 ? -20.273 -6.243 -3.929 1.00 90.81 79 LEU A N 1
ATOM 570 C CA . LEU A 1 79 ? -21.609 -6.718 -3.583 1.00 90.81 79 LEU A CA 1
ATOM 571 C C . LEU A 1 79 ? -21.555 -7.889 -2.597 1.00 90.81 79 LEU A C 1
ATOM 573 O O . LEU A 1 79 ? -22.324 -7.914 -1.645 1.00 90.81 79 LEU A O 1
ATOM 577 N N . LEU A 1 80 ? -20.634 -8.833 -2.796 1.00 91.81 80 LEU A N 1
ATOM 578 C CA . LEU A 1 80 ? -20.466 -9.976 -1.905 1.00 91.81 80 LEU A CA 1
ATOM 579 C C . LEU A 1 80 ? -19.958 -9.534 -0.527 1.00 91.81 80 LEU A C 1
ATOM 581 O O . LEU A 1 80 ? -20.529 -9.912 0.492 1.00 91.81 80 LEU A O 1
ATOM 585 N N . LEU A 1 81 ? -18.929 -8.685 -0.482 1.00 87.25 81 LEU A N 1
ATOM 586 C CA . LEU A 1 81 ? -18.346 -8.195 0.767 1.00 87.25 81 LEU A CA 1
ATOM 587 C C . LEU A 1 81 ? -19.351 -7.385 1.596 1.00 87.25 81 LEU A C 1
ATOM 589 O O . LEU A 1 81 ? -19.279 -7.439 2.819 1.00 87.25 81 LEU A O 1
ATOM 593 N N . LEU A 1 82 ? -20.318 -6.708 0.967 1.00 84.69 82 LEU A N 1
ATOM 594 C CA . LEU A 1 82 ? -21.374 -5.974 1.672 1.00 84.69 82 LEU A CA 1
ATOM 595 C C . LEU A 1 82 ? -22.201 -6.866 2.616 1.00 84.69 82 LEU A C 1
ATOM 597 O O . LEU A 1 82 ? -22.688 -6.384 3.634 1.00 84.69 82 LEU A O 1
ATOM 601 N N . PHE A 1 83 ? -22.357 -8.154 2.294 1.00 85.94 83 PHE A N 1
ATOM 602 C CA . PHE A 1 83 ? -23.147 -9.088 3.102 1.00 85.94 83 PHE A CA 1
ATOM 603 C C . PHE A 1 83 ? -22.330 -9.823 4.169 1.00 85.94 83 PHE A C 1
ATOM 605 O O . PHE A 1 83 ? -22.891 -10.219 5.188 1.00 85.94 83 PHE A O 1
ATOM 612 N N . TYR A 1 84 ? -21.027 -10.021 3.944 1.00 85.44 84 TYR A N 1
ATOM 613 C CA . TYR A 1 84 ? -20.181 -10.843 4.820 1.00 85.44 84 TYR A CA 1
ATOM 614 C C . TYR A 1 84 ? -19.271 -10.039 5.750 1.00 85.44 84 TYR A C 1
ATOM 616 O O . TYR A 1 84 ? -18.889 -10.543 6.804 1.00 85.44 84 TYR A O 1
ATOM 624 N N . VAL A 1 85 ? -18.884 -8.819 5.373 1.00 86.31 85 VAL A N 1
ATOM 625 C CA . VAL A 1 85 ? -17.924 -8.029 6.148 1.00 86.31 85 VAL A CA 1
ATOM 626 C C . VAL A 1 85 ? -18.653 -7.322 7.296 1.00 86.31 85 VAL A C 1
ATOM 628 O O . VAL A 1 85 ? -19.547 -6.514 7.033 1.00 86.31 85 VAL A O 1
ATOM 631 N N . PRO A 1 86 ? -18.292 -7.584 8.568 1.00 86.44 86 PRO A N 1
ATOM 632 C CA . PRO A 1 86 ? -18.905 -6.891 9.691 1.00 86.44 86 PRO A CA 1
ATOM 633 C C . PRO A 1 86 ? -18.526 -5.407 9.674 1.00 86.44 86 PRO A C 1
ATOM 635 O O . PRO A 1 86 ? -17.394 -5.040 9.355 1.00 86.44 86 PRO A O 1
ATOM 638 N N . GLU A 1 87 ? -19.454 -4.532 10.052 1.00 86.50 87 GLU A N 1
ATOM 639 C CA . GLU A 1 87 ? -19.142 -3.113 10.247 1.00 86.50 87 GLU A CA 1
ATOM 640 C C . GLU A 1 87 ? -18.110 -2.924 11.376 1.00 86.50 87 GLU A C 1
ATOM 642 O O . GLU A 1 87 ? -17.981 -3.761 12.272 1.00 86.50 87 GLU A O 1
ATOM 647 N N . SER A 1 88 ? -17.379 -1.804 11.358 1.00 85.56 88 SER A N 1
ATOM 648 C CA . SER A 1 88 ? -16.397 -1.499 12.404 1.00 85.56 88 SER A CA 1
ATOM 649 C C . SER A 1 88 ? -17.066 -1.434 13.790 1.00 85.56 88 SER A C 1
ATOM 651 O O . SER A 1 88 ? -17.979 -0.618 13.987 1.00 85.56 88 SER A O 1
ATOM 653 N N . PRO A 1 89 ? -16.602 -2.221 14.784 1.00 83.31 89 PRO A N 1
ATOM 654 C CA . PRO A 1 89 ? -17.137 -2.174 16.144 1.00 83.31 89 PRO A CA 1
ATOM 655 C C . PRO A 1 89 ? -17.045 -0.780 16.772 1.00 83.31 89 PRO A C 1
ATOM 657 O O . PRO A 1 89 ? -18.009 -0.304 17.372 1.00 83.31 89 PRO A O 1
ATOM 660 N N . LYS A 1 90 ? -15.916 -0.087 16.564 1.00 79.00 90 LYS A N 1
ATOM 661 C CA . LYS A 1 90 ? -15.673 1.278 17.061 1.00 79.00 90 LYS A CA 1
ATOM 662 C C . LYS A 1 90 ? -16.691 2.270 16.505 1.00 79.00 90 LYS A C 1
ATOM 664 O O . LYS A 1 90 ? -17.226 3.095 17.244 1.00 79.00 90 LYS A O 1
ATOM 669 N N . TRP A 1 91 ? -16.990 2.176 15.210 1.00 81.94 91 TRP A N 1
ATOM 670 C CA . TRP A 1 91 ? -17.993 3.029 14.574 1.00 81.94 91 TRP A CA 1
ATOM 671 C C . TRP A 1 91 ? -19.399 2.783 15.138 1.00 81.94 91 TRP A C 1
ATOM 673 O O . TRP A 1 91 ? -20.152 3.729 15.374 1.00 81.94 91 TRP A O 1
ATOM 683 N N . MET A 1 92 ? -19.749 1.525 15.421 1.00 83.00 92 MET A N 1
ATOM 684 C CA . MET A 1 92 ? -21.049 1.181 16.001 1.00 83.00 92 MET A CA 1
ATOM 685 C C . MET A 1 92 ? -21.216 1.667 17.442 1.00 83.00 92 MET A C 1
ATOM 687 O O . MET A 1 92 ? -22.302 2.128 17.797 1.00 83.00 92 MET A O 1
ATOM 691 N N . ILE A 1 93 ? -20.146 1.645 18.240 1.00 81.50 93 ILE A N 1
ATOM 692 C CA . ILE A 1 93 ? -20.127 2.228 19.590 1.00 81.50 93 ILE A CA 1
ATOM 693 C C . ILE A 1 93 ? -20.339 3.747 19.511 1.00 81.50 93 ILE A C 1
ATOM 695 O O . ILE A 1 93 ? -21.212 4.283 20.188 1.00 81.50 93 ILE A O 1
ATOM 699 N N . GLN A 1 94 ? -19.654 4.440 18.593 1.00 74.75 94 GLN A N 1
ATOM 700 C CA . GLN A 1 94 ? -19.863 5.880 18.359 1.00 74.75 94 GLN A CA 1
ATOM 701 C C . GLN A 1 94 ? -21.288 6.225 17.906 1.00 74.75 94 GLN A C 1
ATOM 703 O O . GLN A 1 94 ? -21.778 7.323 18.163 1.00 74.75 94 GLN A O 1
ATOM 708 N N . LYS A 1 95 ? -21.967 5.301 17.221 1.00 79.25 95 LYS A N 1
ATOM 709 C CA . LYS A 1 95 ? -23.374 5.439 16.822 1.00 79.25 95 LYS A CA 1
ATOM 710 C C . LYS A 1 95 ? -24.365 4.992 17.899 1.00 79.25 95 LYS A C 1
ATOM 712 O O . LYS A 1 95 ? -25.550 4.902 17.586 1.00 79.25 95 LYS A O 1
ATOM 717 N N . GLN A 1 96 ? -23.904 4.737 19.127 1.00 80.62 96 GLN A N 1
ATOM 718 C CA . GLN A 1 96 ? -24.719 4.281 20.257 1.00 80.62 96 GLN A CA 1
ATOM 719 C C . GLN A 1 96 ? -25.481 2.976 19.948 1.00 80.62 96 GLN A C 1
ATOM 721 O O . GLN A 1 96 ? -26.634 2.796 20.334 1.00 80.62 96 GLN A O 1
ATOM 726 N N . LYS A 1 97 ? -24.848 2.050 19.208 1.00 85.38 97 LYS A N 1
ATOM 727 C CA . LYS A 1 97 ? -25.403 0.730 18.845 1.00 85.38 97 LYS A CA 1
ATOM 728 C C . LYS A 1 97 ? -24.551 -0.421 19.415 1.00 85.38 97 LYS A C 1
ATOM 730 O O . LYS A 1 97 ? -24.005 -1.210 18.636 1.00 85.38 97 LYS A O 1
ATOM 735 N N . PRO A 1 98 ? -24.460 -0.581 20.749 1.00 82.81 98 PRO A N 1
ATOM 736 C CA . PRO A 1 98 ? -23.575 -1.566 21.383 1.00 82.81 98 PRO A CA 1
ATOM 737 C C . PRO A 1 98 ? -23.924 -3.019 21.023 1.00 82.81 98 PRO A C 1
ATOM 739 O O . PRO A 1 98 ? -23.030 -3.836 20.825 1.00 82.81 98 PRO A O 1
ATOM 742 N N . ALA A 1 99 ? -25.207 -3.343 20.823 1.00 85.06 99 ALA A N 1
ATOM 743 C CA . ALA A 1 99 ? -25.630 -4.690 20.417 1.00 85.06 99 ALA A CA 1
ATOM 744 C C . ALA A 1 99 ? -25.069 -5.109 19.043 1.00 85.06 99 ALA A C 1
ATOM 746 O O . ALA A 1 99 ? -24.672 -6.260 18.838 1.00 85.06 99 ALA A O 1
ATOM 747 N N . LYS A 1 100 ? -24.993 -4.164 18.094 1.00 85.44 100 LYS A N 1
ATOM 748 C CA . LYS A 1 100 ? -24.387 -4.430 16.785 1.00 85.44 100 LYS A CA 1
ATOM 749 C C . LYS A 1 100 ? -22.859 -4.483 16.871 1.00 85.44 100 LYS A C 1
ATOM 751 O O . LYS A 1 100 ? -22.256 -5.335 16.226 1.00 85.44 100 LYS A O 1
ATOM 756 N N . ALA A 1 101 ? -22.249 -3.647 17.716 1.00 84.50 101 ALA A N 1
ATOM 757 C CA . ALA A 1 101 ? -20.813 -3.704 17.994 1.00 84.50 101 ALA A CA 1
ATOM 758 C C . ALA A 1 101 ? -20.391 -5.069 18.562 1.00 84.50 101 ALA A C 1
ATOM 760 O O . ALA A 1 101 ? -19.417 -5.653 18.095 1.00 84.50 101 ALA A O 1
ATOM 761 N N . LEU A 1 102 ? -21.174 -5.617 19.497 1.00 85.25 102 LEU A N 1
ATOM 762 C CA . LEU A 1 102 ? -20.959 -6.947 20.070 1.00 85.25 102 LEU A CA 1
ATOM 763 C C . LEU A 1 102 ? -21.067 -8.043 19.004 1.00 85.25 102 LEU A C 1
ATOM 765 O O . LEU A 1 102 ? -20.235 -8.944 18.960 1.00 85.25 102 LEU A O 1
ATOM 769 N N . SER A 1 103 ? -22.049 -7.934 18.107 1.00 86.31 103 SER A N 1
ATOM 770 C CA . SER A 1 103 ? -22.215 -8.875 16.991 1.00 86.31 103 SER A CA 1
ATOM 771 C C . SER A 1 103 ? -21.020 -8.848 16.029 1.00 86.31 103 SER A C 1
ATOM 773 O O . SER A 1 103 ? -20.557 -9.904 15.606 1.00 86.31 103 SER A O 1
ATOM 775 N N . ALA A 1 104 ? -20.475 -7.666 15.721 1.00 86.00 104 ALA A N 1
ATOM 776 C CA . ALA A 1 104 ? -19.273 -7.551 14.894 1.00 86.00 104 ALA A CA 1
ATOM 777 C C . ALA A 1 104 ? -18.009 -8.060 15.590 1.00 86.00 104 ALA A C 1
ATOM 779 O O . ALA A 1 104 ? -17.211 -8.730 14.947 1.00 86.00 104 ALA A O 1
ATOM 780 N N . LEU A 1 105 ? -17.832 -7.803 16.890 1.00 85.06 105 LEU A N 1
ATOM 781 C CA . LEU A 1 105 ? -16.707 -8.359 17.653 1.00 85.06 105 LEU A CA 1
ATOM 782 C C . LEU A 1 105 ? -16.761 -9.891 17.678 1.00 85.06 105 LEU A C 1
ATOM 784 O O . LEU A 1 105 ? -15.756 -10.539 17.400 1.00 85.06 105 LEU A O 1
ATOM 788 N N . LYS A 1 106 ? -17.948 -10.477 17.888 1.00 86.50 106 LYS A N 1
ATOM 789 C CA . LYS A 1 106 ? -18.148 -11.929 17.765 1.00 86.50 106 LYS A CA 1
ATOM 790 C C . LYS A 1 106 ? -17.804 -12.443 16.364 1.00 86.50 106 LYS A C 1
ATOM 792 O O . LYS A 1 106 ? -17.146 -13.469 16.241 1.00 86.50 106 LYS A O 1
ATOM 797 N N . ALA A 1 107 ? -18.209 -11.729 15.311 1.00 85.44 107 ALA A N 1
ATOM 798 C CA . ALA A 1 107 ? -17.876 -12.090 13.930 1.00 85.44 107 ALA A CA 1
ATOM 799 C C . ALA A 1 107 ? -16.365 -12.009 13.632 1.00 85.44 107 ALA A C 1
ATOM 801 O O . ALA A 1 107 ? -15.870 -12.754 12.792 1.00 85.44 107 ALA A O 1
ATOM 802 N N . LEU A 1 108 ? -15.632 -11.140 14.337 1.00 84.25 108 LEU A N 1
ATOM 803 C CA . LEU A 1 108 ? -14.169 -11.042 14.284 1.00 84.25 108 LEU A CA 1
ATOM 804 C C . LEU A 1 108 ? -13.456 -12.122 15.122 1.00 84.25 108 LEU A C 1
ATOM 806 O O . LEU A 1 108 ? -12.231 -12.196 15.086 1.00 84.25 108 LEU A O 1
ATOM 810 N N . GLY A 1 109 ? -14.201 -12.976 15.833 1.00 81.75 109 GLY A N 1
ATOM 811 C CA . GLY A 1 109 ? -13.661 -14.076 16.636 1.00 81.75 109 GLY A CA 1
ATOM 812 C C . GLY A 1 109 ? -13.427 -13.742 18.111 1.00 81.75 109 GLY A C 1
ATOM 813 O O . GLY A 1 109 ? -12.831 -14.552 18.817 1.00 81.75 109 GLY A O 1
ATOM 814 N N . GLU A 1 110 ? -13.896 -12.589 18.596 1.00 82.12 110 GLU A N 1
ATOM 815 C CA . GLU A 1 110 ? -13.763 -12.220 20.007 1.00 82.12 110 GLU A CA 1
ATOM 816 C C . GLU A 1 110 ? -14.753 -12.975 20.901 1.00 82.12 110 GLU A C 1
ATOM 818 O O . GLU A 1 110 ? -15.949 -13.088 20.604 1.00 82.12 110 GLU A O 1
ATOM 823 N N . GLN A 1 111 ? -14.260 -13.442 22.051 1.00 80.25 111 GLN A N 1
ATOM 824 C CA . GLN A 1 111 ? -15.086 -14.070 23.082 1.00 80.25 111 GLN A CA 1
ATOM 825 C C . GLN A 1 111 ? -16.088 -13.045 23.638 1.00 80.25 111 GLN A C 1
ATOM 827 O O . GLN A 1 111 ? -15.736 -11.893 23.886 1.00 80.25 111 GLN A O 1
ATOM 832 N N . GLU A 1 112 ? -17.325 -13.460 23.917 1.00 78.31 112 GLU A N 1
ATOM 833 C CA . GLU A 1 112 ? -18.396 -12.552 24.362 1.00 78.31 112 GLU A CA 1
ATOM 834 C C . GLU A 1 112 ? -18.042 -11.723 25.608 1.00 78.31 112 GLU A C 1
ATOM 836 O O . GLU A 1 112 ? -18.350 -10.532 25.662 1.00 78.31 112 GLU A O 1
ATOM 841 N N . SER A 1 113 ? -17.339 -12.314 26.581 1.00 72.31 113 SER A N 1
ATOM 842 C CA . SER A 1 113 ? -16.899 -11.590 27.779 1.00 72.31 113 SER A CA 1
ATOM 843 C C . SER A 1 113 ? -15.841 -10.526 27.470 1.00 72.31 113 SER A C 1
ATOM 845 O O . SER A 1 113 ? -15.850 -9.457 28.078 1.00 72.31 113 SER A O 1
ATOM 847 N N . HIS A 1 114 ? -14.947 -10.795 26.513 1.00 79.88 114 HIS A N 1
ATOM 848 C CA . HIS A 1 114 ? -13.904 -9.859 26.101 1.00 79.88 114 HIS A CA 1
ATOM 849 C C . HIS A 1 114 ? -14.491 -8.737 25.237 1.00 79.88 114 HIS A C 1
ATOM 851 O O . HIS A 1 114 ? -14.223 -7.563 25.480 1.00 79.88 114 HIS A O 1
ATOM 857 N N . ALA A 1 115 ? -15.397 -9.078 24.316 1.00 77.69 115 ALA A N 1
ATOM 858 C CA . ALA A 1 115 ? -16.130 -8.118 23.500 1.00 77.69 115 ALA A CA 1
ATOM 859 C C . ALA A 1 115 ? -16.928 -7.116 24.356 1.00 77.69 115 ALA A C 1
ATOM 861 O O . ALA A 1 115 ? -16.881 -5.912 24.101 1.00 77.69 115 ALA A O 1
ATOM 862 N N . GLY A 1 116 ? -17.613 -7.590 25.404 1.00 76.81 116 GLY A N 1
ATOM 863 C CA . GLY A 1 116 ? -18.328 -6.726 26.349 1.00 76.81 116 GLY A CA 1
ATOM 864 C C . GLY A 1 116 ? -17.402 -5.767 27.105 1.00 76.81 116 GLY A C 1
ATOM 865 O O . GLY A 1 116 ? -17.715 -4.583 27.236 1.00 76.81 116 GLY A O 1
ATOM 866 N N . ALA A 1 117 ? -16.229 -6.244 27.534 1.00 77.88 117 ALA A N 1
ATOM 867 C CA . ALA A 1 117 ? -15.227 -5.415 28.202 1.00 77.88 117 ALA A CA 1
ATOM 868 C C . ALA A 1 117 ? -14.645 -4.332 27.274 1.00 77.88 117 ALA A C 1
ATOM 870 O O . ALA A 1 117 ? -14.494 -3.184 27.694 1.00 77.88 117 ALA A O 1
ATOM 871 N N . ILE A 1 118 ? -14.376 -4.664 26.004 1.00 78.56 118 ILE A N 1
ATOM 872 C CA . ILE A 1 118 ? -13.913 -3.706 24.984 1.00 78.56 118 ILE A CA 1
ATOM 873 C C . ILE A 1 118 ? -14.956 -2.605 24.769 1.00 78.56 118 ILE A C 1
ATOM 875 O O . ILE A 1 118 ? -14.597 -1.427 24.720 1.00 78.56 118 ILE A O 1
ATOM 879 N N . ILE A 1 119 ? -16.239 -2.969 24.661 1.00 79.88 119 ILE A N 1
ATOM 880 C CA . ILE A 1 119 ? -17.333 -2.004 24.482 1.00 79.88 119 ILE A CA 1
ATOM 881 C C . ILE A 1 119 ? -17.410 -1.063 25.685 1.00 79.88 119 ILE A C 1
ATOM 883 O O . ILE A 1 119 ? -17.362 0.148 25.494 1.00 79.88 119 ILE A O 1
ATOM 887 N N . MET A 1 120 ? -17.431 -1.597 26.912 1.00 77.00 120 MET A N 1
ATOM 888 C CA . MET A 1 120 ? -17.473 -0.776 28.129 1.00 77.00 120 MET A CA 1
ATOM 889 C C . MET A 1 120 ? -16.271 0.166 28.236 1.00 77.00 120 MET A C 1
ATOM 891 O O . MET A 1 120 ? -16.429 1.345 28.550 1.00 77.00 120 MET A O 1
ATOM 895 N N . GLN A 1 121 ? -15.064 -0.322 27.937 1.00 78.69 121 GLN A N 1
ATOM 896 C CA . GLN A 1 121 ? -13.857 0.500 27.966 1.00 78.69 121 GLN A CA 1
ATOM 897 C C . GLN A 1 121 ? -13.899 1.617 26.914 1.00 78.69 121 GLN A C 1
ATOM 899 O O . GLN A 1 121 ? -13.400 2.715 27.159 1.00 78.69 121 GLN A O 1
ATOM 904 N N . GLN A 1 122 ? -14.467 1.356 25.735 1.00 74.88 122 GLN A N 1
ATOM 905 C CA . GLN A 1 122 ? -14.596 2.360 24.682 1.00 74.88 122 GLN A CA 1
ATOM 906 C C . GLN A 1 122 ? -15.721 3.361 24.950 1.00 74.88 122 GLN A C 1
ATOM 908 O O . GLN A 1 122 ? -15.520 4.542 24.687 1.00 74.88 122 GLN A O 1
ATOM 913 N N . GLU A 1 123 ? -16.849 2.937 25.519 1.00 74.25 123 GLU A N 1
ATOM 914 C CA . GLU A 1 123 ? -17.922 3.840 25.953 1.00 74.25 123 GLU A CA 1
ATOM 915 C C . GLU A 1 123 ? -17.444 4.784 27.061 1.00 74.25 123 GLU A C 1
ATOM 917 O O . GLU A 1 123 ? -17.672 5.986 26.982 1.00 74.25 123 GLU A O 1
ATOM 922 N N . GLN A 1 124 ? -16.679 4.288 28.039 1.00 70.50 124 GLN A N 1
ATOM 923 C CA . GLN A 1 124 ? -16.088 5.138 29.081 1.00 70.50 124 GLN A CA 1
ATOM 924 C C . GLN A 1 124 ? -15.061 6.142 28.539 1.00 70.50 124 GLN A C 1
ATOM 926 O O . GLN A 1 124 ? -14.865 7.203 29.125 1.00 70.50 124 GLN A O 1
ATOM 931 N N . ARG A 1 125 ? -14.391 5.814 27.428 1.00 65.62 125 ARG A N 1
ATOM 932 C CA . ARG A 1 125 ? -13.423 6.699 26.762 1.00 65.62 125 ARG A CA 1
ATOM 933 C C . ARG A 1 125 ? -14.070 7.726 25.832 1.00 65.62 125 ARG A C 1
ATOM 935 O O . ARG A 1 125 ? -13.356 8.601 25.358 1.00 65.62 125 ARG A O 1
ATOM 942 N N . ILE A 1 126 ? -15.363 7.604 25.529 1.00 64.25 126 ILE A N 1
ATOM 943 C CA . ILE A 1 126 ? -16.091 8.506 24.632 1.00 64.25 126 ILE A CA 1
ATOM 944 C C . ILE A 1 126 ? -17.252 9.122 25.4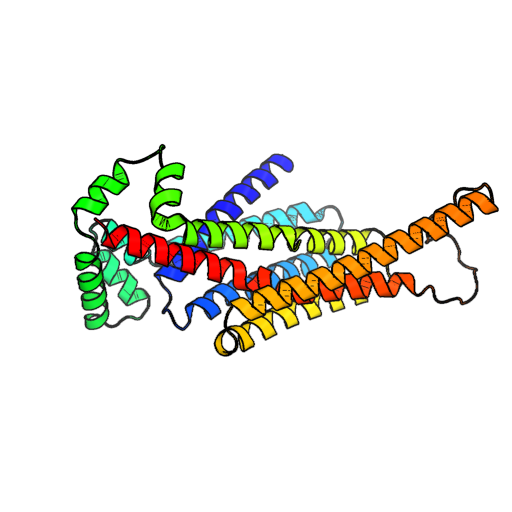24 1.00 64.25 126 ILE A C 1
ATOM 946 O O . ILE A 1 126 ? -18.364 8.593 25.376 1.00 64.25 126 ILE A O 1
ATOM 950 N N . PRO A 1 127 ? -17.043 10.232 26.157 1.00 59.28 127 PRO A N 1
ATOM 951 C CA . PRO A 1 127 ? -18.153 10.892 26.829 1.00 59.28 127 PRO A CA 1
ATOM 952 C C . PRO A 1 127 ? -19.200 11.357 25.804 1.00 59.28 127 PRO A C 1
ATOM 954 O O . PRO A 1 127 ? -18.872 11.865 24.729 1.00 59.28 127 PRO A O 1
ATOM 957 N N . GLU A 1 128 ? -20.488 11.198 26.133 1.00 55.62 128 GLU A N 1
ATOM 958 C CA . GLU A 1 128 ? -21.630 11.502 25.247 1.00 55.62 128 GLU A CA 1
ATOM 959 C C . GLU A 1 128 ? -21.611 12.933 24.667 1.00 55.62 128 GLU A C 1
ATOM 961 O O . GLU A 1 128 ? -22.216 13.210 23.625 1.00 55.62 128 GLU A O 1
ATOM 966 N N . GLN A 1 129 ? -20.893 13.849 25.322 1.00 48.75 129 GLN A N 1
ATOM 967 C CA . GLN A 1 129 ? -20.721 15.241 24.910 1.00 48.75 129 GLN A CA 1
ATOM 968 C C . GLN A 1 129 ? -19.870 15.382 23.631 1.00 48.75 129 GLN A C 1
ATOM 970 O O . GLN A 1 129 ? -20.199 16.207 22.772 1.00 48.75 129 GLN A O 1
ATOM 975 N N . VAL A 1 130 ? -18.873 14.510 23.428 1.00 54.94 130 VAL A N 1
ATOM 976 C CA . VAL A 1 130 ? -17.991 14.494 22.244 1.00 54.94 130 VAL A CA 1
ATOM 977 C C . VAL A 1 130 ? -18.764 14.128 20.973 1.00 54.94 130 VAL A C 1
ATOM 979 O O . VAL A 1 130 ? -18.570 14.728 19.914 1.00 54.94 130 VAL A O 1
ATOM 982 N N . ILE A 1 131 ? -19.689 13.165 21.069 1.00 53.72 131 ILE A N 1
ATOM 983 C CA . ILE A 1 131 ? -20.480 12.669 19.928 1.00 53.72 131 ILE A CA 1
ATOM 984 C C . ILE A 1 131 ? -21.426 13.764 19.411 1.00 53.72 131 ILE A C 1
ATOM 986 O O . ILE A 1 131 ? -21.558 13.957 18.199 1.00 53.72 131 ILE A O 1
ATOM 990 N N . ARG A 1 132 ? -22.042 14.539 20.318 1.00 47.78 132 ARG A N 1
ATOM 991 C CA . ARG A 1 132 ? -22.927 15.661 19.953 1.00 47.78 132 ARG A CA 1
ATOM 992 C C . ARG A 1 132 ? -22.170 16.823 19.306 1.00 47.78 132 ARG A C 1
ATOM 994 O O . ARG A 1 132 ? -22.713 17.468 18.410 1.00 47.78 132 ARG A O 1
ATOM 1001 N N . GLN A 1 133 ? -20.927 17.079 19.715 1.00 47.84 133 GLN A N 1
ATOM 1002 C CA . GLN A 1 133 ? -20.095 18.138 19.134 1.00 47.84 133 GLN A CA 1
ATOM 1003 C C . GLN A 1 133 ? -19.497 17.744 17.775 1.00 47.84 133 GLN A C 1
ATOM 1005 O O . GLN A 1 133 ? -19.498 18.563 16.855 1.00 47.84 133 GLN A O 1
ATOM 1010 N N . ALA A 1 134 ? -19.096 16.482 17.592 1.00 51.72 134 ALA A N 1
ATOM 1011 C CA . ALA A 1 134 ? -18.559 15.976 16.326 1.00 51.72 134 ALA A CA 1
ATOM 1012 C C . ALA A 1 134 ? -19.562 16.051 15.158 1.00 51.72 134 ALA A C 1
ATOM 1014 O O . ALA A 1 134 ? -19.162 16.127 14.000 1.00 51.72 134 ALA A O 1
ATOM 1015 N N . HIS A 1 135 ? -20.870 16.032 15.434 1.00 49.00 135 HIS A N 1
ATOM 1016 C CA . HIS A 1 135 ? -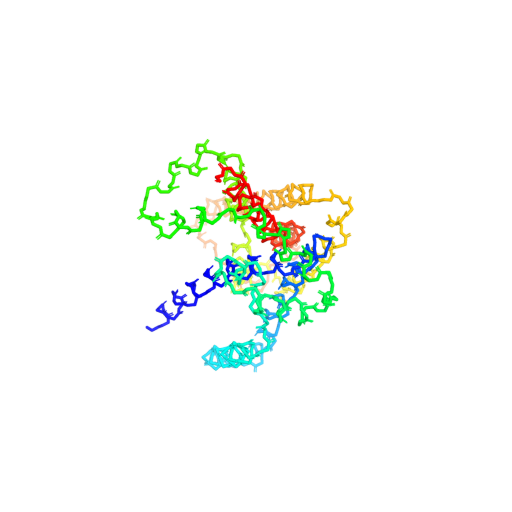21.917 16.146 14.409 1.00 49.00 135 HIS A CA 1
ATOM 1017 C C . HIS A 1 135 ? -22.260 17.596 14.033 1.00 49.00 135 HIS A C 1
ATOM 1019 O O . HIS A 1 135 ? -22.910 17.817 13.014 1.00 49.00 135 HIS A O 1
ATOM 1025 N N . ARG A 1 136 ? -21.818 18.588 14.819 1.00 42.59 136 ARG A N 1
ATOM 1026 C CA . ARG A 1 136 ? -22.141 20.009 14.606 1.00 42.59 136 ARG A CA 1
ATOM 1027 C C . ARG A 1 136 ? -21.038 20.787 13.868 1.00 42.59 136 ARG A C 1
ATOM 1029 O O . ARG A 1 136 ? -21.273 21.927 13.489 1.00 42.59 136 ARG A O 1
ATOM 1036 N N . TYR A 1 137 ? -19.866 20.192 13.628 1.00 43.91 137 TYR A N 1
ATOM 1037 C CA . TYR A 1 137 ? -18.682 20.914 13.144 1.00 43.91 137 TYR A CA 1
ATOM 1038 C C . TYR A 1 137 ? -18.183 20.474 11.751 1.00 43.91 137 TYR A C 1
ATOM 1040 O O . TYR A 1 137 ? -17.512 19.456 11.601 1.00 43.91 137 TYR A O 1
ATOM 1048 N N . CYS A 1 138 ? -18.452 21.311 10.744 1.00 43.16 138 CYS A N 1
ATOM 1049 C CA . CYS A 1 138 ? -17.607 21.612 9.571 1.00 43.16 138 CYS A CA 1
ATOM 1050 C C . CYS A 1 138 ? -18.039 23.003 9.063 1.00 43.16 138 CYS A C 1
ATOM 1052 O O . CYS A 1 138 ? -19.251 23.213 8.999 1.00 43.16 138 CYS A O 1
ATOM 1054 N N . PRO A 1 139 ? -17.136 23.964 8.739 1.00 45.44 139 PRO A N 1
ATOM 1055 C CA . PRO A 1 139 ? -15.890 23.786 7.983 1.00 45.44 139 PRO A CA 1
ATOM 1056 C C . PRO A 1 139 ? -14.670 24.610 8.494 1.00 45.44 139 PRO A C 1
ATOM 1058 O O . PRO A 1 139 ? -13.824 25.001 7.698 1.00 45.44 139 PRO A O 1
ATOM 1061 N N . GLU A 1 140 ? -14.530 24.891 9.794 1.00 44.25 140 GLU A N 1
ATOM 1062 C CA . GLU A 1 140 ? -13.359 25.625 10.344 1.00 44.25 140 GLU A CA 1
ATOM 1063 C C . GLU A 1 140 ? -12.236 24.703 10.872 1.00 44.25 140 GLU A C 1
ATOM 1065 O O . GLU A 1 140 ? -11.533 24.996 11.835 1.00 44.25 140 GLU A O 1
ATOM 1070 N N . THR A 1 141 ? -12.076 23.523 10.275 1.00 49.53 141 THR A N 1
ATOM 1071 C CA . THR A 1 141 ? -11.361 22.393 10.892 1.00 49.53 141 THR A CA 1
ATOM 1072 C C . THR A 1 141 ? -9.853 22.343 10.620 1.00 49.53 141 THR A C 1
ATOM 1074 O O . THR A 1 141 ? -9.146 21.612 11.309 1.00 49.53 141 THR A O 1
ATOM 1077 N N . CYS A 1 142 ? -9.318 23.119 9.670 1.00 48.09 142 CYS A N 1
ATOM 1078 C CA . CYS A 1 142 ? -7.870 23.125 9.403 1.00 48.09 142 CYS A CA 1
ATOM 1079 C C . CYS A 1 142 ? -7.056 23.819 10.508 1.00 48.09 142 CYS A C 1
ATOM 1081 O O . CYS A 1 142 ? -5.950 23.379 10.814 1.00 48.09 142 CYS A O 1
ATOM 1083 N N . SER A 1 143 ? -7.586 24.872 11.136 1.00 45.00 143 SER A N 1
ATOM 1084 C CA . SER A 1 143 ? -6.858 25.645 12.151 1.00 45.00 143 SER A CA 1
ATOM 1085 C C . SER A 1 143 ? -6.768 24.905 13.491 1.00 45.00 143 SER A C 1
ATOM 1087 O O . SER A 1 143 ? -5.702 24.865 14.103 1.00 45.00 143 SER A O 1
ATOM 1089 N N . LEU A 1 144 ? -7.843 24.237 13.922 1.00 48.19 144 LEU A N 1
ATOM 1090 C CA . LEU A 1 144 ? -7.893 23.570 15.229 1.00 48.19 144 LEU A CA 1
ATOM 1091 C C . LEU A 1 144 ? -7.113 22.238 15.269 1.00 48.19 144 LEU A C 1
ATOM 1093 O O . LEU A 1 144 ? -6.505 21.906 16.291 1.00 48.19 144 LEU A O 1
ATOM 1097 N N . LEU A 1 145 ? -7.068 21.501 14.149 1.00 53.81 145 LEU A N 1
ATOM 1098 C CA . LEU A 1 145 ? -6.261 20.278 13.995 1.00 53.81 145 LEU A CA 1
ATOM 1099 C C . LEU A 1 145 ? -4.753 20.571 14.015 1.00 53.81 145 LEU A C 1
ATOM 1101 O O . LEU A 1 145 ? -3.990 19.806 14.610 1.00 53.81 145 LEU A O 1
ATOM 1105 N N . LEU A 1 146 ? -4.323 21.691 13.416 1.00 52.16 146 LEU A N 1
ATOM 1106 C CA . LEU A 1 146 ? -2.925 22.132 13.464 1.00 52.16 146 LEU A CA 1
ATOM 1107 C C . LEU A 1 146 ? -2.501 22.565 14.874 1.00 52.16 146 LEU A C 1
ATOM 1109 O O . LEU A 1 146 ? -1.394 22.239 15.298 1.00 52.16 146 LEU A O 1
ATOM 1113 N N . VAL A 1 147 ? -3.371 23.273 15.600 1.00 52.47 147 VAL A N 1
ATOM 1114 C CA . VAL A 1 147 ? -3.044 23.849 16.916 1.00 52.47 147 VAL A CA 1
ATOM 1115 C C . VAL A 1 147 ? -2.982 22.788 18.019 1.00 52.47 147 VAL A C 1
ATOM 1117 O O . VAL A 1 147 ? -2.105 22.853 18.875 1.00 52.47 147 VAL A O 1
ATOM 1120 N N . THR A 1 148 ? -3.857 21.780 17.991 1.00 56.72 148 THR A N 1
ATOM 1121 C CA . THR A 1 148 ? -3.918 20.755 19.053 1.00 56.72 148 THR A CA 1
ATOM 1122 C C . THR A 1 148 ? -3.090 19.502 18.747 1.00 56.72 148 THR A C 1
ATOM 1124 O O . THR A 1 148 ? -2.537 18.890 19.657 1.00 56.72 148 THR A O 1
ATOM 1127 N N . HIS A 1 149 ? -2.950 19.125 17.469 1.00 62.84 149 HIS A N 1
ATOM 1128 C CA . HIS A 1 149 ? -2.333 17.857 17.049 1.00 62.84 149 HIS A CA 1
ATOM 1129 C C . HIS A 1 149 ? -1.312 18.023 15.909 1.00 62.84 149 HIS A C 1
ATOM 1131 O O . HIS A 1 149 ? -1.003 17.066 15.189 1.00 62.84 149 HIS A O 1
ATOM 1137 N N . GLY A 1 150 ? -0.723 19.218 15.774 1.00 67.19 150 GLY A N 1
ATOM 1138 C CA . GLY A 1 150 ? 0.171 19.589 14.673 1.00 67.19 150 GLY A CA 1
ATOM 1139 C C . GLY A 1 150 ? 1.294 18.589 14.390 1.00 67.19 150 GLY A C 1
ATOM 1140 O O . GLY A 1 150 ? 1.599 18.339 13.231 1.00 67.19 150 GLY A O 1
ATOM 1141 N N . ARG A 1 151 ? 1.860 17.919 15.406 1.00 70.31 151 ARG A N 1
ATOM 1142 C CA . ARG A 1 151 ? 2.936 16.926 15.204 1.00 70.31 151 ARG A CA 1
ATOM 1143 C C . ARG A 1 151 ? 2.469 15.655 14.480 1.00 70.31 151 ARG A C 1
ATOM 1145 O O . ARG A 1 151 ? 3.222 15.091 13.691 1.00 70.31 151 ARG A O 1
ATOM 1152 N N . GLN A 1 152 ? 1.247 15.192 14.739 1.00 71.44 152 GLN A N 1
ATOM 1153 C CA . GLN A 1 152 ? 0.661 14.013 14.082 1.00 71.44 152 GLN A CA 1
ATOM 1154 C C . GLN A 1 152 ? 0.192 14.354 12.670 1.00 71.44 152 GLN A C 1
ATOM 1156 O O . GLN A 1 152 ? 0.481 13.636 11.718 1.00 71.44 152 GLN A O 1
ATOM 1161 N N . PHE A 1 153 ? -0.450 15.510 12.522 1.00 74.56 153 PHE A N 1
ATOM 1162 C CA . PHE A 1 153 ? -0.835 16.016 11.213 1.00 74.56 153 PHE A CA 1
ATOM 1163 C C . PHE A 1 153 ? 0.390 16.229 10.312 1.00 74.56 153 PHE A C 1
ATOM 1165 O O . PHE A 1 153 ? 0.412 15.756 9.179 1.00 74.56 153 PHE A O 1
ATOM 1172 N N . LEU A 1 154 ? 1.453 16.849 10.835 1.00 79.88 154 LEU A N 1
ATOM 1173 C CA . LEU A 1 154 ? 2.688 17.096 10.092 1.00 79.88 154 LEU A CA 1
ATOM 1174 C C . LEU A 1 154 ? 3.429 15.800 9.743 1.00 79.88 154 LEU A C 1
ATOM 1176 O O . LEU A 1 154 ? 4.010 15.704 8.666 1.00 79.88 154 LEU A O 1
ATOM 1180 N N . THR A 1 155 ? 3.388 14.784 10.610 1.00 78.75 155 THR A N 1
ATOM 1181 C CA . THR A 1 155 ? 3.973 13.470 10.291 1.00 78.75 155 THR A CA 1
ATOM 1182 C C . THR A 1 155 ? 3.171 12.729 9.226 1.00 78.75 155 THR A C 1
ATOM 1184 O O . THR A 1 155 ? 3.781 12.194 8.304 1.00 78.75 155 THR A O 1
ATOM 1187 N N . ALA A 1 156 ? 1.836 12.745 9.274 1.00 77.50 156 ALA A N 1
ATOM 1188 C CA . ALA A 1 156 ? 0.997 12.164 8.223 1.00 77.50 156 ALA A CA 1
ATOM 1189 C C . ALA A 1 156 ? 1.167 12.897 6.881 1.00 77.50 156 ALA A C 1
ATOM 1191 O O . ALA A 1 156 ? 1.364 12.255 5.848 1.00 77.50 156 ALA A O 1
ATOM 1192 N N . LEU A 1 157 ? 1.164 14.234 6.902 1.00 82.75 157 LEU A N 1
ATOM 119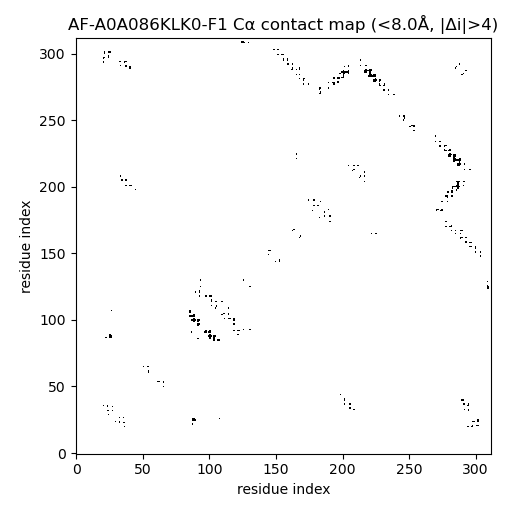3 C CA . LEU A 1 157 ? 1.380 15.075 5.725 1.00 82.75 157 LEU A CA 1
ATOM 1194 C C . LEU A 1 157 ? 2.777 14.862 5.134 1.00 82.75 157 LEU A C 1
ATOM 1196 O O . LEU A 1 157 ? 2.911 14.670 3.928 1.00 82.75 157 LEU A O 1
ATOM 1200 N N . GLY A 1 158 ? 3.807 14.825 5.983 1.00 83.38 158 GLY A N 1
ATOM 1201 C CA . GLY A 1 158 ? 5.173 14.512 5.579 1.00 83.38 158 GLY A CA 1
ATOM 1202 C C . GLY A 1 158 ? 5.271 13.123 4.952 1.00 83.38 158 GLY A C 1
ATOM 1203 O O . GLY A 1 158 ? 5.851 12.978 3.880 1.00 83.38 158 GLY A O 1
ATOM 1204 N N . CYS A 1 159 ? 4.640 12.110 5.552 1.00 81.75 159 CYS A N 1
ATOM 1205 C CA . CYS A 1 159 ? 4.613 10.766 4.978 1.00 81.75 159 CYS A CA 1
ATOM 1206 C C . CYS A 1 159 ? 3.920 10.731 3.611 1.00 81.75 159 CYS A C 1
ATOM 1208 O O . CYS A 1 159 ? 4.423 10.079 2.701 1.00 81.75 159 CYS A O 1
ATOM 1210 N N . ALA A 1 160 ? 2.800 11.441 3.442 1.00 79.31 160 ALA A N 1
ATOM 1211 C CA . ALA A 1 160 ? 2.096 11.524 2.163 1.00 79.31 160 ALA A CA 1
ATOM 1212 C C . ALA A 1 160 ? 2.942 12.227 1.096 1.00 79.31 160 ALA A C 1
ATOM 1214 O O . ALA A 1 160 ? 3.061 11.734 -0.025 1.00 79.31 160 ALA A O 1
ATOM 1215 N N . PHE A 1 161 ? 3.590 13.332 1.464 1.00 84.12 161 PHE A N 1
ATOM 1216 C CA . PHE A 1 161 ? 4.501 14.054 0.586 1.00 84.12 161 PHE A CA 1
ATOM 1217 C C . PHE A 1 161 ? 5.667 13.166 0.136 1.00 84.12 161 PHE A C 1
ATOM 1219 O O . PHE A 1 161 ? 5.887 13.006 -1.062 1.00 84.12 161 PHE A O 1
ATOM 1226 N N . PHE A 1 162 ? 6.368 12.515 1.069 1.00 82.12 162 PHE A N 1
ATOM 1227 C CA . PHE A 1 162 ? 7.490 11.636 0.734 1.00 82.12 162 PHE A CA 1
ATOM 1228 C C . PHE A 1 162 ? 7.057 10.391 -0.047 1.00 82.12 162 PHE A C 1
ATOM 1230 O O . PHE A 1 162 ? 7.752 10.009 -0.983 1.00 82.12 162 PHE A O 1
ATOM 1237 N N . ALA A 1 163 ? 5.892 9.803 0.239 1.00 79.31 163 ALA A N 1
ATOM 1238 C CA . ALA A 1 163 ? 5.368 8.679 -0.541 1.00 79.31 163 ALA A CA 1
ATOM 1239 C C . ALA A 1 163 ? 5.144 9.036 -2.026 1.00 79.31 163 ALA A C 1
ATOM 1241 O O . ALA A 1 163 ? 5.321 8.184 -2.907 1.00 79.31 163 ALA A O 1
ATOM 1242 N N . VAL A 1 164 ? 4.784 10.295 -2.307 1.00 81.06 164 VAL A N 1
ATOM 1243 C CA . VAL A 1 164 ? 4.624 10.824 -3.669 1.00 81.06 164 VAL A CA 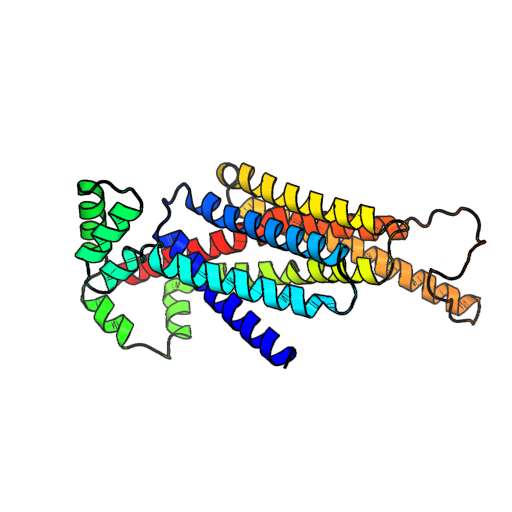1
ATOM 1244 C C . VAL A 1 164 ? 5.971 11.217 -4.281 1.00 81.06 164 VAL A C 1
ATOM 1246 O O . VAL A 1 164 ? 6.258 10.797 -5.400 1.00 81.06 164 VAL A O 1
ATOM 1249 N N . VAL A 1 165 ? 6.815 11.965 -3.559 1.00 79.75 165 VAL A N 1
ATOM 1250 C CA . VAL A 1 165 ? 8.121 12.467 -4.042 1.00 79.75 165 VAL A CA 1
ATOM 1251 C C . VAL A 1 165 ? 9.100 11.344 -4.347 1.00 79.75 165 VAL A C 1
ATOM 1253 O O . VAL A 1 165 ? 9.809 11.398 -5.347 1.00 79.75 165 VAL A O 1
ATOM 1256 N N . VAL A 1 166 ? 9.095 10.282 -3.541 1.00 76.94 166 VAL A N 1
ATOM 1257 C CA . VAL A 1 166 ? 9.889 9.076 -3.802 1.00 76.94 166 VAL A CA 1
ATOM 1258 C C . VAL A 1 166 ? 9.461 8.403 -5.118 1.00 76.94 166 VAL A C 1
ATOM 1260 O O . VAL A 1 166 ? 10.186 7.566 -5.641 1.00 76.94 166 VAL A O 1
ATOM 1263 N N . GLY A 1 167 ? 8.328 8.796 -5.713 1.00 66.25 167 GLY A N 1
ATOM 1264 C CA . GLY A 1 167 ? 8.033 8.536 -7.119 1.00 66.25 167 GLY A CA 1
ATOM 1265 C C . GLY A 1 167 ? 7.411 7.170 -7.385 1.00 66.25 167 GLY A C 1
ATOM 1266 O O . GLY A 1 167 ? 7.575 6.636 -8.480 1.00 66.25 167 GLY A O 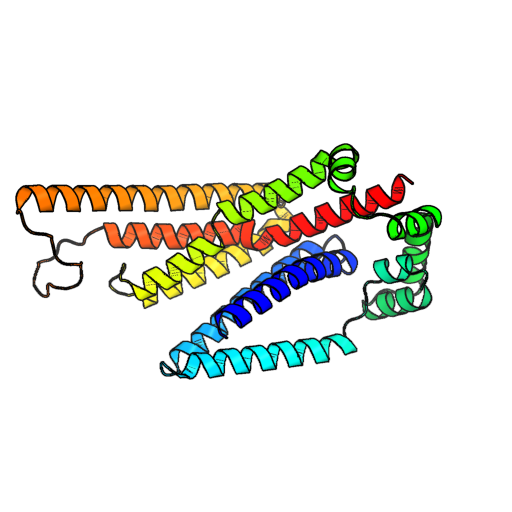1
ATOM 1267 N N . SER A 1 168 ? 6.693 6.592 -6.417 1.00 63.53 168 SER A N 1
ATOM 1268 C CA . SER A 1 168 ? 6.068 5.259 -6.534 1.00 63.53 168 SER A CA 1
ATOM 1269 C C . SER A 1 168 ? 5.188 5.103 -7.784 1.00 63.53 168 SER A C 1
ATOM 1271 O O . SER A 1 168 ? 5.175 4.055 -8.432 1.00 63.53 168 SER A O 1
ATOM 1273 N N . SER A 1 169 ? 4.494 6.175 -8.174 1.00 66.56 169 SER A N 1
ATOM 1274 C CA . SER A 1 169 ? 3.681 6.219 -9.397 1.00 66.56 169 SER A CA 1
ATOM 1275 C C . SER A 1 169 ? 4.500 6.538 -10.653 1.00 66.56 169 SER A C 1
ATOM 1277 O O . SER A 1 169 ? 4.180 6.050 -11.734 1.00 66.56 169 SER A O 1
ATOM 1279 N N . PHE A 1 170 ? 5.566 7.331 -10.526 1.00 65.00 170 PHE A N 1
ATOM 1280 C CA . PHE A 1 170 ? 6.427 7.731 -11.643 1.00 65.00 170 PHE A CA 1
ATOM 1281 C C . PHE A 1 170 ? 7.285 6.568 -12.145 1.00 65.00 170 PHE A C 1
ATOM 1283 O O . PHE A 1 170 ? 7.325 6.312 -13.342 1.00 65.00 170 PHE A O 1
ATOM 1290 N N . VAL A 1 171 ? 7.881 5.793 -11.236 1.00 65.62 171 VAL A N 1
ATOM 1291 C CA . VAL A 1 171 ? 8.700 4.618 -11.573 1.00 65.62 171 VAL A CA 1
ATOM 1292 C C . VAL A 1 171 ? 7.867 3.527 -12.246 1.00 65.62 171 VAL A C 1
ATOM 1294 O O . VAL A 1 171 ? 8.316 2.919 -13.212 1.00 65.62 171 VAL A O 1
ATOM 1297 N N . GLY A 1 172 ? 6.618 3.325 -11.813 1.00 64.19 172 GLY A N 1
ATOM 1298 C CA . GLY A 1 172 ? 5.693 2.413 -12.493 1.00 64.19 172 GLY A CA 1
ATOM 1299 C C . GLY A 1 172 ? 5.342 2.860 -13.919 1.00 64.19 172 GLY A C 1
ATOM 1300 O O . GLY A 1 172 ? 5.211 2.026 -14.810 1.00 64.19 172 GLY A O 1
ATOM 1301 N N . GLN A 1 173 ? 5.227 4.168 -14.160 1.00 65.00 173 GLN A N 1
ATOM 1302 C CA . GLN A 1 173 ? 4.993 4.699 -15.506 1.00 65.00 173 GLN A CA 1
ATOM 1303 C C . GLN A 1 173 ? 6.251 4.670 -16.376 1.00 65.00 173 GLN A C 1
ATOM 1305 O O . GLN A 1 173 ? 6.153 4.314 -17.544 1.00 65.00 173 GLN A O 1
ATOM 1310 N N . LEU A 1 174 ? 7.424 4.960 -15.810 1.00 63.41 174 LEU A N 1
ATOM 1311 C CA . LEU A 1 174 ? 8.721 4.778 -16.466 1.00 63.41 174 LEU A CA 1
ATOM 1312 C C . LEU A 1 174 ? 8.962 3.322 -16.848 1.00 63.41 174 LEU A C 1
ATOM 1314 O O . LEU A 1 174 ? 9.462 3.059 -17.932 1.00 63.41 174 LEU A O 1
ATOM 1318 N N . HIS A 1 175 ? 8.586 2.370 -15.999 1.00 63.81 175 HIS A N 1
ATOM 1319 C CA . HIS A 1 175 ? 8.626 0.952 -16.336 1.00 63.81 175 HIS A CA 1
ATOM 1320 C C . HIS A 1 175 ? 7.765 0.650 -17.572 1.00 63.81 175 HIS A C 1
ATOM 1322 O O . HIS A 1 175 ? 8.250 0.072 -18.536 1.00 63.81 175 HIS A O 1
ATOM 1328 N N . ASN A 1 176 ? 6.523 1.136 -17.610 1.00 61.34 176 ASN A N 1
ATOM 1329 C CA . ASN A 1 176 ? 5.653 0.948 -18.775 1.00 61.34 176 ASN A CA 1
ATOM 1330 C C . ASN A 1 176 ? 6.173 1.677 -20.033 1.00 61.34 176 ASN A C 1
ATOM 1332 O O . ASN A 1 176 ? 6.073 1.149 -21.136 1.00 61.34 176 ASN A O 1
ATOM 1336 N N . ALA A 1 177 ? 6.745 2.873 -19.878 1.00 56.19 177 ALA A N 1
ATOM 1337 C CA . ALA A 1 177 ? 7.303 3.662 -20.975 1.00 56.19 177 ALA A CA 1
ATOM 1338 C C . ALA A 1 177 ? 8.630 3.089 -21.501 1.00 56.19 177 ALA A C 1
ATOM 1340 O O . ALA A 1 177 ? 8.844 3.070 -22.706 1.00 56.19 177 ALA A O 1
ATOM 1341 N N . SER A 1 178 ? 9.498 2.569 -20.628 1.00 55.97 178 SER A N 1
ATOM 1342 C CA . SER A 1 178 ? 10.748 1.890 -21.008 1.00 55.97 178 SER A CA 1
ATOM 1343 C C . SER A 1 178 ? 10.481 0.572 -21.734 1.00 55.97 178 SER A C 1
ATOM 1345 O O . SER A 1 178 ? 11.179 0.266 -22.699 1.00 55.97 178 SER A O 1
ATOM 1347 N N . ILE A 1 179 ? 9.420 -0.149 -21.350 1.00 53.56 179 ILE A N 1
ATOM 1348 C CA . ILE A 1 179 ? 8.897 -1.287 -22.119 1.00 53.56 179 ILE A CA 1
ATOM 1349 C C . ILE A 1 179 ? 8.444 -0.844 -23.517 1.00 53.56 179 ILE A C 1
ATOM 1351 O O . ILE A 1 179 ? 8.690 -1.552 -24.490 1.00 53.56 179 ILE A O 1
ATOM 1355 N N . ALA A 1 180 ? 7.813 0.328 -23.626 1.00 48.16 180 ALA A N 1
ATOM 1356 C CA . ALA A 1 180 ? 7.268 0.842 -24.880 1.00 48.16 180 ALA A CA 1
ATOM 1357 C C . ALA A 1 180 ? 8.299 1.514 -25.814 1.00 48.16 180 ALA A C 1
ATOM 1359 O O . ALA A 1 180 ? 8.065 1.555 -27.018 1.00 48.16 180 ALA A O 1
ATOM 1360 N N . GLN A 1 181 ? 9.405 2.065 -25.295 1.00 48.81 181 GLN A N 1
ATOM 1361 C CA . GLN A 1 181 ? 10.280 2.988 -26.043 1.00 48.81 181 GLN A CA 1
ATOM 1362 C C . GLN A 1 181 ? 11.764 2.603 -26.134 1.00 48.81 181 GLN A C 1
ATOM 1364 O O . GLN A 1 181 ? 12.549 3.449 -26.534 1.00 48.81 181 GLN A O 1
ATOM 1369 N N . THR A 1 182 ? 12.166 1.355 -25.870 1.00 49.12 182 THR A N 1
ATOM 1370 C CA . THR A 1 182 ? 13.561 0.863 -26.012 1.00 49.12 182 THR A CA 1
ATOM 1371 C C . THR A 1 182 ? 14.558 1.417 -24.980 1.00 49.12 182 THR A C 1
ATOM 1373 O O . THR A 1 182 ? 14.937 2.582 -25.018 1.00 49.12 182 THR A O 1
ATOM 1376 N N . VAL A 1 183 ? 15.041 0.551 -24.075 1.00 46.59 183 VAL A N 1
ATOM 1377 C CA . VAL A 1 183 ? 16.300 0.767 -23.319 1.00 46.59 183 VAL A CA 1
ATOM 1378 C C . VAL A 1 183 ? 17.108 -0.529 -23.128 1.00 46.59 183 VAL A C 1
ATOM 1380 O O . VAL A 1 183 ? 18.274 -0.442 -22.794 1.00 46.59 183 VAL A O 1
ATOM 1383 N N . ALA A 1 184 ? 16.583 -1.729 -23.394 1.00 46.09 184 ALA A N 1
ATOM 1384 C CA . ALA A 1 184 ? 17.375 -2.963 -23.339 1.00 46.09 184 ALA A CA 1
ATOM 1385 C C . ALA A 1 184 ? 17.139 -3.805 -24.594 1.00 46.09 184 ALA A C 1
ATOM 1387 O O . ALA A 1 184 ? 16.010 -3.875 -25.077 1.00 46.09 184 ALA A O 1
ATOM 1388 N N . CYS A 1 185 ? 18.180 -4.490 -25.079 1.00 48.09 185 CYS A N 1
ATOM 1389 C CA . CYS A 1 185 ? 18.069 -5.500 -26.140 1.00 48.09 185 CYS A CA 1
ATOM 1390 C C . CYS A 1 185 ? 17.106 -6.652 -25.782 1.00 48.09 185 CYS A C 1
ATOM 1392 O O . CYS A 1 185 ? 16.780 -7.455 -26.651 1.00 48.09 185 CYS A O 1
ATOM 1394 N N . ASP A 1 186 ? 16.616 -6.715 -24.537 1.00 59.94 186 ASP A N 1
ATOM 1395 C CA . ASP A 1 186 ? 15.617 -7.684 -24.108 1.00 59.94 186 ASP A CA 1
ATOM 1396 C C . ASP A 1 186 ? 14.627 -7.081 -23.088 1.00 59.94 186 ASP A C 1
ATOM 1398 O O . ASP A 1 186 ? 14.789 -7.167 -21.867 1.00 59.94 186 ASP A O 1
ATOM 1402 N N . THR A 1 187 ? 13.572 -6.432 -23.592 1.00 63.44 187 THR A N 1
ATOM 1403 C CA . THR A 1 187 ? 12.506 -5.814 -22.780 1.00 63.44 187 THR A CA 1
ATOM 1404 C C . THR A 1 187 ? 11.880 -6.792 -21.777 1.00 63.44 187 THR A C 1
ATOM 1406 O O . THR A 1 187 ? 11.457 -6.391 -20.693 1.00 63.44 187 THR A O 1
ATOM 1409 N N . ARG A 1 188 ? 11.859 -8.093 -22.096 1.00 65.00 188 ARG A N 1
ATOM 1410 C CA . ARG A 1 188 ? 11.274 -9.135 -21.241 1.00 65.00 188 ARG A CA 1
ATOM 1411 C C . ARG A 1 188 ? 12.073 -9.341 -19.956 1.00 65.00 188 ARG A C 1
ATOM 1413 O O . ARG A 1 188 ? 11.472 -9.442 -18.886 1.00 65.00 188 ARG A O 1
ATOM 1420 N N . LEU A 1 189 ? 13.405 -9.359 -20.042 1.00 68.81 189 LEU A N 1
ATOM 1421 C CA . LEU A 1 189 ? 14.281 -9.560 -18.883 1.00 68.81 189 LEU A CA 1
ATOM 1422 C C . LEU A 1 189 ? 14.169 -8.405 -17.885 1.00 68.81 189 LEU A C 1
ATOM 1424 O O . LEU A 1 189 ? 14.017 -8.644 -16.688 1.00 68.81 189 LEU A O 1
ATOM 1428 N N . VAL A 1 190 ? 14.150 -7.160 -18.369 1.00 70.56 190 VAL A N 1
ATOM 1429 C CA . VAL A 1 190 ? 13.979 -5.973 -17.512 1.00 70.56 190 VAL A CA 1
ATOM 1430 C C . VAL A 1 190 ? 12.612 -5.987 -16.828 1.00 70.56 190 VAL A C 1
ATOM 1432 O O . VAL A 1 190 ? 12.515 -5.678 -15.637 1.00 70.56 190 VAL A O 1
ATOM 1435 N N . SER A 1 191 ? 11.553 -6.402 -17.531 1.00 71.31 191 SER A N 1
ATOM 1436 C CA . SER A 1 191 ? 10.219 -6.522 -16.940 1.00 71.31 191 SER A CA 1
ATOM 1437 C C . SER A 1 191 ? 10.164 -7.546 -15.807 1.00 71.31 191 SER A C 1
ATOM 1439 O O . SER A 1 191 ? 9.671 -7.234 -14.720 1.00 71.31 191 SER A O 1
ATOM 1441 N N . ILE A 1 192 ? 10.712 -8.743 -16.037 1.00 75.25 192 ILE A N 1
ATOM 1442 C CA . ILE A 1 192 ? 10.770 -9.820 -15.040 1.00 75.25 192 ILE A CA 1
ATOM 1443 C C . ILE A 1 192 ? 11.619 -9.390 -13.841 1.00 75.25 192 ILE A C 1
ATOM 1445 O O . ILE A 1 192 ? 11.170 -9.517 -12.702 1.00 75.25 192 ILE A O 1
ATOM 1449 N N . ALA A 1 193 ? 12.801 -8.817 -14.081 1.00 78.56 193 ALA A N 1
ATOM 1450 C CA . ALA A 1 193 ? 13.699 -8.357 -13.026 1.00 78.56 193 ALA A CA 1
ATOM 1451 C C . ALA A 1 193 ? 13.058 -7.263 -12.160 1.00 78.56 193 ALA A C 1
ATOM 1453 O O . ALA A 1 193 ? 13.150 -7.300 -10.934 1.00 78.56 193 ALA A O 1
ATOM 1454 N N . THR A 1 194 ? 12.333 -6.327 -12.776 1.00 78.31 194 THR A N 1
ATOM 1455 C CA . THR A 1 194 ? 11.609 -5.278 -12.045 1.00 78.31 194 THR A CA 1
ATOM 1456 C C . THR A 1 194 ? 10.460 -5.859 -11.210 1.00 78.31 194 THR A C 1
ATOM 1458 O O . THR A 1 194 ? 10.247 -5.448 -10.068 1.00 78.31 194 THR A O 1
ATOM 1461 N N . GLY A 1 195 ? 9.724 -6.837 -11.750 1.00 78.25 195 GLY A N 1
ATOM 1462 C CA . GLY A 1 195 ? 8.679 -7.559 -11.020 1.00 78.25 195 GLY A CA 1
ATOM 1463 C C . GLY A 1 195 ? 9.230 -8.350 -9.829 1.00 78.25 195 GLY A C 1
ATOM 1464 O O . GLY A 1 195 ? 8.673 -8.280 -8.733 1.00 78.25 195 GLY A O 1
ATOM 1465 N N . ALA A 1 196 ? 10.361 -9.033 -10.015 1.00 83.19 196 ALA A N 1
ATOM 1466 C CA . ALA A 1 196 ? 11.059 -9.757 -8.957 1.00 83.19 196 ALA A CA 1
ATOM 1467 C C . ALA A 1 196 ? 11.566 -8.807 -7.863 1.00 83.19 196 ALA A C 1
ATOM 1469 O O . ALA A 1 196 ? 11.295 -9.031 -6.687 1.00 83.19 196 ALA A O 1
ATOM 1470 N N . ALA A 1 197 ? 12.209 -7.697 -8.236 1.00 85.88 197 ALA A N 1
ATOM 1471 C CA . ALA A 1 197 ? 12.662 -6.668 -7.302 1.00 85.88 197 ALA A CA 1
ATOM 1472 C C . ALA A 1 197 ? 11.508 -6.071 -6.486 1.00 85.88 197 ALA A C 1
ATOM 1474 O O . ALA A 1 197 ? 11.633 -5.858 -5.281 1.00 85.88 197 ALA A O 1
ATOM 1475 N N . LYS A 1 198 ? 10.348 -5.861 -7.116 1.00 84.50 198 LYS A N 1
ATOM 1476 C CA . LYS A 1 198 ? 9.130 -5.443 -6.421 1.00 84.50 198 LYS A CA 1
ATOM 1477 C C . LYS A 1 198 ? 8.681 -6.466 -5.379 1.00 84.50 198 LYS A C 1
ATOM 1479 O O . LYS A 1 198 ? 8.452 -6.092 -4.232 1.00 84.50 198 LYS A O 1
ATOM 1484 N N . GLY A 1 199 ? 8.551 -7.731 -5.778 1.00 83.81 199 GLY A N 1
ATOM 1485 C CA . GLY A 1 199 ? 8.128 -8.812 -4.886 1.00 83.81 199 GLY A CA 1
ATOM 1486 C C . GLY A 1 199 ? 9.090 -9.007 -3.714 1.00 83.81 199 GLY A C 1
ATOM 1487 O O . GLY A 1 199 ? 8.653 -9.058 -2.568 1.00 83.81 199 GLY A O 1
ATOM 1488 N N . LEU A 1 200 ? 10.396 -9.021 -3.992 1.00 88.88 200 LEU A N 1
ATOM 1489 C CA . LEU A 1 200 ? 11.447 -9.113 -2.978 1.00 88.88 200 LEU A CA 1
ATOM 1490 C C . LEU A 1 200 ? 11.408 -7.931 -2.008 1.00 88.88 200 LEU A C 1
ATOM 1492 O O . LEU A 1 200 ? 11.493 -8.141 -0.804 1.00 88.88 200 LEU A O 1
ATOM 1496 N N . GLY A 1 201 ? 11.222 -6.705 -2.507 1.00 88.06 201 GLY A N 1
ATOM 1497 C CA . GLY A 1 201 ? 11.096 -5.518 -1.660 1.00 88.06 201 GLY A CA 1
ATOM 1498 C C . GLY A 1 201 ? 9.930 -5.629 -0.676 1.00 88.06 201 GLY A C 1
ATOM 1499 O O . GLY A 1 201 ? 10.118 -5.401 0.515 1.00 88.06 201 GLY A O 1
ATOM 1500 N N . VAL A 1 202 ? 8.747 -6.049 -1.144 1.00 85.44 202 VAL A N 1
ATOM 1501 C CA . VAL A 1 202 ? 7.578 -6.254 -0.266 1.00 85.44 202 VAL A CA 1
ATOM 1502 C C . VAL A 1 202 ? 7.810 -7.388 0.732 1.00 85.44 202 VAL A C 1
ATOM 1504 O O . VAL A 1 202 ? 7.481 -7.235 1.905 1.00 85.44 202 VAL A O 1
ATOM 1507 N N . LEU A 1 203 ? 8.390 -8.510 0.297 1.00 87.31 203 LEU A N 1
ATOM 1508 C CA . LEU A 1 203 ? 8.653 -9.651 1.174 1.00 87.31 203 LEU A CA 1
ATOM 1509 C C . LEU A 1 203 ? 9.637 -9.286 2.291 1.00 87.31 203 LEU A C 1
ATOM 1511 O O . LEU A 1 203 ? 9.378 -9.570 3.455 1.00 87.31 203 LEU A O 1
ATOM 1515 N N . ILE A 1 204 ? 10.739 -8.611 1.958 1.00 88.56 204 ILE A N 1
ATOM 1516 C CA . ILE A 1 204 ? 11.708 -8.149 2.957 1.00 88.56 204 ILE A CA 1
ATOM 1517 C C . ILE A 1 204 ? 11.054 -7.119 3.883 1.00 88.56 204 ILE A C 1
ATOM 1519 O O . ILE A 1 204 ? 11.236 -7.200 5.094 1.00 88.56 204 ILE A O 1
ATOM 1523 N N . ALA A 1 205 ? 10.250 -6.192 3.352 1.00 85.25 205 ALA A N 1
ATOM 1524 C CA . ALA A 1 205 ? 9.528 -5.229 4.179 1.00 85.25 205 ALA A CA 1
ATOM 1525 C C . ALA A 1 205 ? 8.634 -5.930 5.211 1.00 85.25 205 ALA A C 1
ATOM 1527 O O . ALA A 1 205 ? 8.664 -5.570 6.382 1.00 85.25 205 ALA A O 1
ATOM 1528 N N . LEU A 1 206 ? 7.894 -6.959 4.793 1.00 83.25 206 LEU A N 1
ATOM 1529 C CA . LEU A 1 206 ? 7.032 -7.764 5.660 1.00 83.25 206 LEU A CA 1
ATOM 1530 C C . LEU A 1 206 ? 7.803 -8.498 6.760 1.00 83.25 206 LEU A C 1
ATOM 1532 O O . LEU A 1 206 ? 7.345 -8.534 7.894 1.00 83.25 206 LEU A O 1
ATOM 1536 N N . LEU A 1 207 ? 8.961 -9.074 6.441 1.00 84.81 207 LEU A N 1
ATOM 1537 C CA . LEU A 1 207 ? 9.749 -9.838 7.413 1.00 84.81 207 LEU A CA 1
ATOM 1538 C C . LEU A 1 207 ? 10.510 -8.936 8.393 1.00 84.81 207 LEU A C 1
ATOM 1540 O O . LEU A 1 207 ? 10.747 -9.313 9.537 1.00 84.81 207 LEU A O 1
ATOM 1544 N N . VAL A 1 208 ? 10.920 -7.747 7.946 1.00 85.81 208 VAL A N 1
ATOM 1545 C CA . VAL A 1 208 ? 11.791 -6.861 8.726 1.00 85.81 208 VAL A CA 1
ATOM 1546 C C . VAL A 1 208 ? 10.997 -5.804 9.502 1.00 85.81 208 VAL A C 1
ATOM 1548 O O . VAL A 1 208 ? 11.493 -5.328 10.524 1.00 85.81 208 VAL A O 1
ATOM 1551 N N . VAL A 1 209 ? 9.764 -5.462 9.094 1.00 83.75 209 VAL A N 1
ATOM 1552 C CA . VAL A 1 209 ? 8.968 -4.387 9.725 1.00 83.75 209 VAL A CA 1
ATOM 1553 C C . VAL A 1 209 ? 8.783 -4.578 11.229 1.00 83.75 209 VAL A C 1
ATOM 1555 O O . VAL A 1 209 ? 8.885 -3.595 11.965 1.00 83.75 209 VAL A O 1
ATOM 1558 N N . ASP A 1 210 ? 8.591 -5.813 11.690 1.00 79.12 210 ASP A N 1
ATOM 1559 C CA . ASP A 1 210 ? 8.367 -6.103 13.110 1.00 79.12 210 ASP A CA 1
ATOM 1560 C C . ASP A 1 210 ? 9.664 -6.035 13.933 1.00 79.12 210 ASP A C 1
ATOM 1562 O O . ASP A 1 210 ? 9.635 -5.698 15.113 1.00 79.12 210 ASP A O 1
ATOM 1566 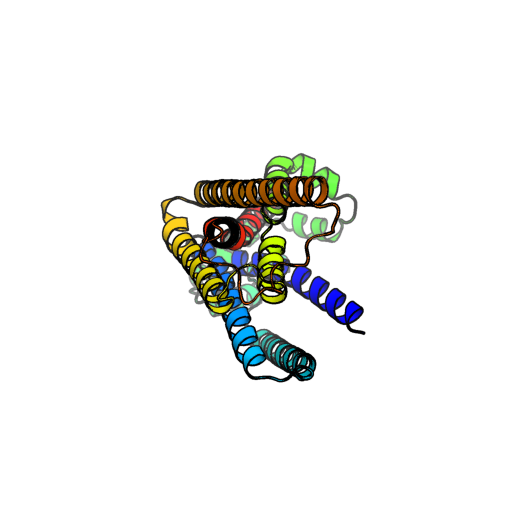N N . SER A 1 211 ? 10.819 -6.289 13.307 1.00 82.69 211 SER A N 1
ATOM 1567 C CA . SER A 1 211 ? 12.121 -6.326 13.993 1.00 82.69 211 SER A CA 1
ATOM 1568 C C . SER A 1 211 ? 12.844 -4.976 14.015 1.00 82.69 211 SER A C 1
ATOM 1570 O O . SER A 1 211 ? 13.392 -4.580 15.040 1.00 82.69 211 SER A O 1
ATOM 1572 N N . TRP A 1 212 ? 12.863 -4.248 12.894 1.00 82.44 212 TRP A N 1
ATOM 1573 C CA . TRP A 1 212 ? 13.557 -2.957 12.782 1.00 82.44 212 TRP A CA 1
ATOM 1574 C C . TRP A 1 212 ? 12.614 -1.780 13.033 1.00 82.44 212 TRP A C 1
ATOM 1576 O O . TRP A 1 212 ? 13.050 -0.646 13.235 1.00 82.44 212 TRP A O 1
ATOM 1586 N N . GLY A 1 213 ? 11.306 -2.027 13.009 1.00 80.69 213 GLY A N 1
ATOM 1587 C CA . GLY A 1 213 ? 10.307 -0.978 13.021 1.00 80.69 213 GLY A CA 1
ATOM 1588 C C . GLY A 1 213 ? 10.237 -0.219 11.693 1.00 80.69 213 GLY A C 1
ATOM 1589 O O . GLY A 1 213 ? 10.972 -0.442 10.731 1.00 80.69 213 GLY A O 1
ATOM 1590 N N . ARG A 1 214 ? 9.310 0.738 11.635 1.00 82.25 214 ARG A N 1
ATOM 1591 C CA . ARG A 1 214 ? 8.896 1.377 10.372 1.00 82.25 214 ARG A CA 1
ATOM 1592 C C . ARG A 1 214 ? 9.831 2.488 9.906 1.00 82.25 214 ARG A C 1
ATOM 1594 O O . ARG A 1 214 ? 10.082 2.633 8.714 1.00 82.25 214 ARG A O 1
ATOM 1601 N N . ARG A 1 215 ? 10.357 3.287 10.839 1.00 86.06 215 ARG A N 1
ATOM 1602 C CA . ARG A 1 215 ? 11.213 4.447 10.535 1.00 86.06 215 ARG A CA 1
ATOM 1603 C C . ARG A 1 215 ? 12.480 4.083 9.740 1.00 86.06 215 ARG A C 1
ATOM 1605 O O . ARG A 1 215 ? 12.715 4.749 8.731 1.00 86.06 215 ARG A O 1
ATOM 1612 N N . PRO A 1 216 ? 13.288 3.075 10.127 1.00 87.94 216 PRO A N 1
ATOM 1613 C CA . PRO A 1 216 ? 14.472 2.718 9.347 1.00 87.94 216 PRO A CA 1
ATOM 1614 C C . PRO A 1 216 ? 14.118 2.141 7.972 1.00 87.94 216 PRO A C 1
ATOM 1616 O O . PRO A 1 216 ? 14.811 2.449 7.006 1.00 87.94 216 PRO A O 1
ATOM 1619 N N . LEU A 1 217 ? 13.015 1.396 7.828 1.00 86.31 217 LEU A N 1
ATOM 1620 C CA . LEU A 1 217 ? 12.561 0.910 6.515 1.00 86.31 217 LEU A CA 1
ATOM 1621 C C . LEU A 1 217 ? 12.154 2.056 5.575 1.00 86.31 217 LEU A C 1
ATOM 1623 O O . LEU A 1 217 ? 12.493 2.055 4.393 1.00 86.31 217 LEU A O 1
ATOM 1627 N N . LEU A 1 218 ? 11.471 3.080 6.091 1.00 87.00 218 LEU A N 1
ATOM 1628 C CA . LEU A 1 218 ? 11.120 4.259 5.293 1.00 87.00 218 LEU A CA 1
ATOM 1629 C C . LEU A 1 218 ? 12.361 5.053 4.860 1.00 87.00 218 LEU A C 1
ATOM 1631 O O . LEU A 1 218 ? 12.446 5.483 3.707 1.00 87.00 218 LEU A O 1
ATOM 1635 N N . LEU A 1 219 ? 13.336 5.216 5.761 1.00 89.56 219 LEU A N 1
ATOM 1636 C CA . LEU A 1 219 ? 14.588 5.922 5.474 1.00 89.56 219 LEU A CA 1
ATOM 1637 C C . LEU A 1 219 ? 15.451 5.160 4.461 1.00 89.56 219 LEU A C 1
ATOM 1639 O O . LEU A 1 219 ? 15.886 5.739 3.468 1.00 89.56 219 LEU A O 1
ATOM 1643 N N . THR A 1 220 ? 15.646 3.856 4.652 1.00 90.06 220 THR A N 1
ATOM 1644 C CA . THR A 1 220 ? 16.380 3.012 3.692 1.00 90.06 220 THR A CA 1
ATOM 1645 C C . THR A 1 220 ? 15.713 3.019 2.318 1.00 90.06 220 THR A C 1
ATOM 1647 O O . THR A 1 220 ? 16.405 3.160 1.308 1.00 90.06 220 THR A O 1
ATOM 1650 N N . GLY A 1 221 ? 14.376 2.998 2.263 1.00 87.56 221 GLY A N 1
ATOM 1651 C CA . GLY A 1 221 ? 13.618 3.173 1.025 1.00 87.56 221 GLY A CA 1
ATOM 1652 C C . GLY A 1 221 ? 13.866 4.526 0.347 1.00 87.56 221 GLY A C 1
ATOM 1653 O O . GLY A 1 221 ? 14.107 4.560 -0.860 1.00 87.56 221 GLY A O 1
ATOM 1654 N N . THR A 1 222 ? 13.876 5.639 1.101 1.00 87.44 222 THR A N 1
ATOM 1655 C CA . THR A 1 222 ? 14.210 6.965 0.534 1.00 87.44 222 THR A CA 1
ATOM 1656 C C . THR A 1 222 ? 15.635 7.035 -0.001 1.00 87.44 222 THR A C 1
ATOM 1658 O O . THR A 1 222 ? 15.838 7.548 -1.097 1.00 87.44 222 THR A O 1
ATOM 1661 N N . VAL A 1 223 ? 16.616 6.512 0.742 1.00 90.75 223 VAL A N 1
ATOM 1662 C CA . VAL A 1 223 ? 18.032 6.552 0.351 1.00 90.75 223 VAL A CA 1
ATOM 1663 C C . VAL A 1 223 ? 18.246 5.726 -0.911 1.00 90.75 223 VAL A C 1
ATOM 1665 O O . VAL A 1 223 ? 18.848 6.211 -1.864 1.00 90.75 223 VAL A O 1
ATOM 1668 N N . THR A 1 224 ? 17.683 4.518 -0.958 1.00 88.81 224 THR A N 1
ATOM 1669 C CA . THR A 1 224 ? 17.789 3.627 -2.121 1.00 88.81 224 THR A CA 1
ATOM 1670 C C . THR A 1 224 ? 17.161 4.256 -3.365 1.00 88.81 224 THR A C 1
ATOM 1672 O O . THR A 1 224 ? 17.768 4.246 -4.433 1.00 88.81 224 THR A O 1
ATOM 1675 N N . ALA A 1 225 ? 15.975 4.862 -3.232 1.00 84.56 225 ALA A N 1
ATOM 1676 C CA . ALA A 1 225 ? 15.331 5.570 -4.335 1.00 84.56 225 ALA A CA 1
ATOM 1677 C C . ALA A 1 225 ? 16.124 6.813 -4.773 1.00 84.56 225 ALA A C 1
ATOM 1679 O O . ALA A 1 225 ? 16.260 7.055 -5.968 1.00 84.56 225 ALA A O 1
ATOM 1680 N N . GLY A 1 226 ? 16.683 7.571 -3.825 1.00 87.69 226 GLY A N 1
ATOM 1681 C CA . GLY A 1 226 ? 17.539 8.723 -4.108 1.00 87.69 226 GLY A CA 1
ATOM 1682 C C . GLY A 1 226 ? 18.771 8.333 -4.921 1.00 87.69 226 GLY A C 1
ATOM 1683 O O . GLY A 1 226 ? 18.999 8.901 -5.984 1.00 87.69 226 GLY A O 1
ATOM 1684 N N . VAL A 1 227 ? 19.502 7.303 -4.481 1.00 89.69 227 VAL A N 1
ATOM 1685 C CA . VAL A 1 227 ? 20.659 6.754 -5.210 1.00 89.69 227 VAL A CA 1
ATOM 1686 C C . VAL A 1 227 ? 20.251 6.303 -6.612 1.00 89.69 227 VAL A C 1
ATOM 1688 O O . VAL A 1 227 ? 20.907 6.656 -7.588 1.00 89.69 227 VAL A O 1
ATOM 1691 N N . ALA A 1 228 ? 19.140 5.576 -6.731 1.00 85.62 228 ALA A N 1
ATOM 1692 C CA . ALA A 1 228 ? 18.648 5.093 -8.013 1.00 85.62 228 ALA A CA 1
ATOM 1693 C C . ALA A 1 228 ? 18.308 6.234 -8.990 1.00 85.62 228 ALA A C 1
ATOM 1695 O O . ALA A 1 228 ? 18.736 6.205 -10.144 1.00 85.62 228 ALA A O 1
ATOM 1696 N N . PHE A 1 229 ? 17.599 7.272 -8.535 1.00 84.25 229 PHE A N 1
ATOM 1697 C CA . PHE A 1 229 ? 17.296 8.432 -9.375 1.00 84.25 229 PHE A CA 1
ATOM 1698 C C . PHE A 1 229 ? 18.537 9.249 -9.725 1.00 84.25 229 PHE A C 1
ATOM 1700 O O . PHE A 1 229 ? 18.636 9.721 -10.855 1.00 84.25 229 PHE A O 1
ATOM 1707 N N . SER A 1 230 ? 19.497 9.389 -8.808 1.00 87.94 230 SER A N 1
ATOM 1708 C CA . SER A 1 230 ? 20.775 10.041 -9.103 1.00 87.94 230 SER A CA 1
ATOM 1709 C C . SER A 1 230 ? 21.543 9.302 -10.198 1.00 87.94 230 SER A C 1
ATOM 1711 O O . SER A 1 230 ? 22.021 9.945 -11.129 1.00 87.94 230 SER A O 1
ATOM 1713 N N . LEU A 1 231 ? 21.602 7.966 -10.148 1.00 84.88 231 LEU A N 1
ATOM 1714 C CA . LEU A 1 231 ? 22.227 7.152 -11.198 1.00 84.88 231 LEU A CA 1
ATOM 1715 C C . LEU A 1 231 ? 21.540 7.350 -12.555 1.00 84.88 231 LEU A C 1
ATOM 1717 O O . LEU A 1 231 ? 22.211 7.586 -13.559 1.00 84.88 231 LEU A O 1
ATOM 1721 N N . MET A 1 232 ? 20.205 7.322 -12.583 1.00 80.19 232 MET A N 1
ATOM 1722 C CA . MET A 1 232 ? 19.440 7.557 -13.813 1.00 80.19 232 MET A CA 1
ATOM 1723 C C . MET A 1 232 ? 19.639 8.979 -14.362 1.00 80.19 232 MET A C 1
ATOM 1725 O O . MET A 1 232 ? 19.721 9.161 -15.576 1.00 80.19 232 MET A O 1
ATOM 1729 N N . ALA A 1 233 ? 19.734 9.985 -13.490 1.00 83.94 233 ALA A N 1
ATOM 1730 C CA . ALA A 1 233 ? 19.973 11.369 -13.888 1.00 83.94 233 ALA A CA 1
ATOM 1731 C C . ALA A 1 233 ? 21.374 11.564 -14.486 1.00 83.94 233 ALA A C 1
ATOM 1733 O O . ALA A 1 233 ? 21.506 12.225 -15.515 1.00 83.94 233 ALA A O 1
ATOM 1734 N N . ILE A 1 234 ? 22.408 10.966 -13.882 1.00 85.38 234 ILE A N 1
ATOM 1735 C CA . ILE A 1 234 ? 23.785 11.021 -14.395 1.00 85.38 234 ILE A CA 1
ATOM 1736 C C . ILE A 1 234 ? 23.862 10.384 -15.784 1.00 85.38 234 ILE A C 1
ATOM 1738 O O . ILE A 1 234 ? 24.419 10.992 -16.696 1.00 85.38 234 ILE A O 1
ATOM 1742 N N . ASP A 1 235 ? 23.254 9.210 -15.973 1.00 80.94 235 ASP A N 1
ATOM 1743 C CA . ASP A 1 235 ? 23.227 8.553 -17.282 1.00 80.94 235 ASP A CA 1
ATOM 1744 C C . ASP A 1 235 ? 22.513 9.407 -18.345 1.00 80.94 235 ASP A C 1
ATOM 1746 O O . ASP A 1 235 ? 22.997 9.558 -19.469 1.00 80.94 235 ASP A O 1
ATOM 1750 N N . PHE A 1 236 ? 21.385 10.030 -17.989 1.00 79.88 236 PHE A N 1
ATOM 1751 C CA . PHE A 1 236 ? 20.670 10.921 -18.900 1.00 79.88 236 PHE A CA 1
ATOM 1752 C C . PHE A 1 236 ? 21.519 12.131 -19.318 1.00 79.88 236 PHE A C 1
ATOM 1754 O O . PHE A 1 236 ? 21.555 12.487 -20.498 1.00 79.88 236 PHE A O 1
ATOM 1761 N N . LEU A 1 237 ? 22.229 12.748 -18.369 1.00 83.44 237 LEU A N 1
ATOM 1762 C CA . LEU A 1 237 ? 23.125 13.871 -18.646 1.00 83.44 237 LEU A CA 1
ATOM 1763 C C . LEU A 1 237 ? 24.300 13.452 -19.535 1.00 83.44 237 LEU A C 1
ATOM 1765 O O . LEU A 1 237 ? 24.605 14.157 -20.496 1.00 83.44 237 LEU A O 1
ATOM 1769 N N . TRP A 1 238 ? 24.902 12.293 -19.264 1.00 81.12 238 TRP A N 1
ATOM 1770 C CA . TRP A 1 238 ? 25.984 11.738 -20.078 1.00 81.12 238 TRP A CA 1
ATOM 1771 C C . TRP A 1 238 ? 25.529 11.491 -21.520 1.00 81.12 238 TRP A C 1
ATOM 1773 O O . TRP A 1 238 ? 26.200 11.882 -22.474 1.00 81.12 238 TRP A O 1
ATOM 1783 N N . HIS A 1 239 ? 24.343 10.908 -21.700 1.00 71.62 239 HIS A N 1
ATOM 1784 C CA . HIS A 1 239 ? 23.802 10.629 -23.028 1.00 71.62 239 HIS A CA 1
ATOM 1785 C C . HIS A 1 239 ? 23.481 11.905 -23.817 1.00 71.62 239 HIS A C 1
ATOM 1787 O O . HIS A 1 239 ? 23.753 11.973 -25.014 1.00 71.62 239 HIS A O 1
ATOM 1793 N N . ASN A 1 240 ? 22.956 12.939 -23.154 1.00 77.31 240 ASN A N 1
ATOM 1794 C CA . ASN A 1 240 ? 22.707 14.230 -23.797 1.00 77.31 240 ASN A CA 1
ATOM 1795 C C . ASN A 1 240 ? 23.997 14.948 -24.205 1.00 77.31 240 ASN A C 1
ATOM 1797 O O . ASN A 1 240 ? 24.010 15.618 -25.236 1.00 77.31 240 ASN A O 1
ATOM 1801 N N . GLN A 1 241 ? 25.074 14.819 -23.426 1.00 78.44 241 GLN A N 1
ATOM 1802 C CA . GLN A 1 241 ? 26.378 15.372 -23.800 1.00 78.44 241 GLN A CA 1
ATOM 1803 C C . GLN A 1 241 ? 26.932 14.677 -25.045 1.00 78.44 241 GLN A C 1
ATOM 1805 O O . GLN A 1 241 ? 27.240 15.356 -26.020 1.00 78.44 241 GLN A O 1
ATOM 1810 N N . LEU A 1 242 ? 26.928 13.339 -25.068 1.00 72.81 242 LEU A N 1
ATOM 1811 C CA . LEU A 1 242 ? 27.331 12.565 -26.248 1.00 72.81 242 LEU A CA 1
ATOM 1812 C C . LEU A 1 242 ? 26.503 12.932 -27.490 1.00 72.81 242 LEU A C 1
ATOM 1814 O O . LEU A 1 242 ? 27.050 13.110 -28.578 1.00 72.81 242 LEU A O 1
ATOM 1818 N N . ALA A 1 243 ? 25.186 13.088 -27.329 1.00 68.81 243 ALA A N 1
ATOM 1819 C CA . ALA A 1 243 ? 24.307 13.510 -28.413 1.00 68.81 243 ALA A CA 1
ATOM 1820 C C . ALA A 1 243 ? 24.662 14.921 -28.916 1.00 68.81 243 ALA A C 1
ATOM 1822 O O . ALA A 1 243 ? 24.776 15.128 -30.123 1.00 68.81 243 ALA A O 1
ATOM 1823 N N . ASN A 1 244 ? 24.905 15.877 -28.018 1.00 71.25 244 ASN A N 1
ATOM 1824 C CA . ASN A 1 244 ? 25.301 17.235 -28.394 1.00 71.25 244 ASN A CA 1
ATOM 1825 C C . ASN A 1 244 ? 26.662 17.282 -29.101 1.00 71.25 244 ASN A C 1
ATOM 1827 O O . ASN A 1 244 ? 26.780 17.963 -30.119 1.00 71.25 244 ASN A O 1
ATOM 1831 N N . ASP A 1 245 ? 27.661 16.547 -28.612 1.00 69.06 245 ASP A N 1
ATOM 1832 C CA . ASP A 1 245 ? 28.997 16.503 -29.217 1.00 69.06 245 ASP A CA 1
ATOM 1833 C C . ASP A 1 245 ? 28.957 15.876 -30.615 1.00 69.06 245 ASP A C 1
ATOM 1835 O O . ASP A 1 245 ? 29.588 16.378 -31.549 1.00 69.06 245 ASP A O 1
ATOM 1839 N N . SER A 1 246 ? 28.130 14.844 -30.798 1.00 61.03 246 SER A N 1
ATOM 1840 C CA . SER A 1 246 ? 27.927 14.207 -32.101 1.00 61.03 246 SER A CA 1
ATOM 1841 C C . SER A 1 246 ? 27.255 15.136 -33.124 1.00 61.03 246 SER A C 1
ATOM 1843 O O . SER A 1 246 ? 27.722 15.257 -34.257 1.00 61.03 246 SER A O 1
ATOM 1845 N N . VAL A 1 247 ? 26.227 15.893 -32.718 1.00 64.88 247 VAL A N 1
ATOM 1846 C CA . VAL A 1 247 ? 25.571 16.896 -33.576 1.00 64.88 247 VAL A CA 1
ATOM 1847 C C . VAL A 1 247 ? 26.544 18.016 -33.955 1.00 64.88 247 VAL A C 1
ATOM 1849 O O . VAL A 1 247 ? 26.523 18.491 -35.091 1.00 64.88 247 VAL A O 1
ATOM 1852 N N . ARG A 1 248 ? 27.428 18.414 -33.032 1.00 62.41 248 ARG A N 1
ATOM 1853 C CA . ARG A 1 248 ? 28.443 19.453 -33.259 1.00 62.41 248 ARG A CA 1
ATOM 1854 C C . ARG A 1 248 ? 29.556 18.999 -34.203 1.00 62.41 248 ARG A C 1
ATOM 1856 O O . ARG A 1 248 ? 30.064 19.819 -34.960 1.00 62.41 248 ARG A O 1
ATOM 1863 N N . SER A 1 249 ? 29.925 17.718 -34.156 1.00 62.00 249 SER A N 1
ATOM 1864 C CA . SER A 1 249 ? 30.999 17.137 -34.969 1.00 62.00 249 SER A CA 1
ATOM 1865 C C . SER A 1 249 ? 30.558 16.763 -36.387 1.00 62.00 249 SER A C 1
ATOM 1867 O O . SER A 1 249 ? 31.323 16.970 -37.325 1.00 62.00 249 SER A O 1
ATOM 1869 N N . THR A 1 250 ? 29.347 16.226 -36.568 1.00 59.16 250 THR A N 1
ATOM 1870 C CA . THR A 1 250 ? 28.915 15.637 -37.852 1.00 59.16 250 THR A CA 1
ATOM 1871 C C . THR A 1 250 ? 27.861 16.481 -38.584 1.00 59.16 250 THR A C 1
ATOM 1873 O O . THR A 1 250 ? 27.517 16.193 -39.729 1.00 59.16 250 THR A O 1
ATOM 1876 N N . GLY A 1 251 ? 27.313 17.528 -37.953 1.00 51.94 251 GLY A N 1
ATOM 1877 C CA . GLY A 1 251 ? 26.327 18.433 -38.565 1.00 51.94 251 GLY A CA 1
ATOM 1878 C C . GLY A 1 251 ? 24.985 17.782 -38.934 1.00 51.94 251 GLY A C 1
ATOM 1879 O O . GLY A 1 251 ? 24.115 18.439 -39.501 1.00 51.94 251 GLY A O 1
ATOM 1880 N N . THR A 1 252 ? 24.782 16.504 -38.606 1.00 55.19 252 THR A N 1
ATOM 1881 C CA . THR A 1 252 ? 23.550 15.753 -38.870 1.00 55.19 252 THR A CA 1
ATOM 1882 C C . THR A 1 252 ? 22.932 15.283 -37.555 1.00 55.19 252 THR A C 1
ATOM 1884 O O . THR A 1 252 ? 23.628 14.804 -36.663 1.00 55.19 252 THR A O 1
ATOM 1887 N N . LYS A 1 253 ? 21.605 15.418 -37.424 1.00 43.81 253 LYS A N 1
ATOM 1888 C CA . LYS A 1 253 ? 20.838 14.842 -36.309 1.00 43.81 253 LYS A CA 1
ATOM 1889 C C . LYS A 1 253 ? 20.983 13.320 -36.362 1.00 43.81 253 LYS A C 1
ATOM 1891 O O . LYS A 1 253 ? 20.455 12.703 -37.285 1.00 43.81 253 LYS A O 1
ATOM 1896 N N . ILE A 1 254 ? 21.689 12.723 -35.402 1.00 53.81 254 ILE A N 1
ATOM 1897 C CA . ILE A 1 254 ? 21.807 11.265 -35.332 1.00 53.81 254 ILE A CA 1
ATOM 1898 C C . ILE A 1 254 ? 20.421 10.656 -35.098 1.00 53.81 254 ILE A C 1
ATOM 1900 O O . ILE A 1 254 ? 19.669 11.062 -34.209 1.00 53.81 254 ILE A O 1
ATOM 1904 N N . LEU A 1 255 ? 20.100 9.701 -35.970 1.00 44.44 255 LEU A N 1
ATOM 1905 C CA . LEU A 1 255 ? 18.916 8.859 -35.943 1.00 44.44 255 LEU A CA 1
ATOM 1906 C C . LEU A 1 255 ? 18.847 8.073 -34.628 1.00 44.44 255 LEU A C 1
ATOM 1908 O O . LEU A 1 255 ? 19.851 7.612 -34.094 1.00 44.44 255 LEU A O 1
ATOM 1912 N N . THR A 1 256 ? 17.624 7.908 -34.138 1.00 43.66 256 THR A N 1
ATOM 1913 C CA . THR A 1 256 ? 17.233 7.070 -32.998 1.00 43.66 256 THR A CA 1
ATOM 1914 C C . THR A 1 256 ? 17.950 5.709 -32.932 1.00 43.66 256 THR A C 1
ATOM 1916 O O . THR A 1 256 ? 18.260 5.142 -33.983 1.00 43.66 256 THR A O 1
ATOM 1919 N N . PRO A 1 257 ? 18.102 5.104 -31.732 1.00 42.78 257 PRO A N 1
ATOM 1920 C CA . PRO A 1 257 ? 19.032 3.995 -31.449 1.00 42.78 257 PRO A CA 1
ATOM 1921 C C . PRO A 1 257 ? 18.739 2.650 -32.141 1.00 42.78 257 PRO A C 1
ATOM 1923 O O . PRO A 1 257 ? 19.352 1.646 -31.802 1.00 42.78 257 PRO A O 1
ATOM 1926 N N . CYS A 1 258 ? 17.780 2.579 -33.065 1.00 35.16 258 CYS A N 1
ATOM 1927 C CA . CYS A 1 258 ? 17.275 1.322 -33.628 1.00 35.16 258 CYS A CA 1
ATOM 1928 C C . CYS A 1 258 ? 17.467 1.169 -35.144 1.00 35.16 258 CYS A C 1
ATOM 1930 O O . CYS A 1 258 ? 16.954 0.211 -35.716 1.00 35.16 258 CYS A O 1
ATOM 1932 N N . SER A 1 259 ? 18.203 2.058 -35.816 1.00 33.25 259 SER A N 1
ATOM 1933 C CA . SER A 1 259 ? 18.473 1.921 -37.255 1.00 33.25 259 SER A CA 1
ATOM 1934 C C . SER A 1 259 ? 19.962 1.729 -37.523 1.00 33.25 259 SER A C 1
ATOM 1936 O O . SER A 1 259 ? 20.666 2.673 -37.866 1.00 33.25 259 SER A O 1
ATOM 1938 N N . GLY A 1 260 ? 20.442 0.494 -37.374 1.00 30.91 260 GLY A N 1
ATOM 1939 C CA . GLY A 1 260 ? 21.819 0.147 -37.717 1.00 30.91 260 GLY A CA 1
ATOM 1940 C C . GLY A 1 260 ? 22.167 -1.314 -37.452 1.00 30.91 260 GLY A C 1
ATOM 1941 O O . GLY A 1 260 ? 22.916 -1.614 -36.530 1.00 30.91 260 GLY A O 1
ATOM 1942 N N . ARG A 1 261 ? 21.653 -2.237 -38.275 1.00 31.23 261 ARG A N 1
ATOM 1943 C CA . ARG A 1 261 ? 22.267 -3.566 -38.451 1.00 31.23 261 ARG A CA 1
ATOM 1944 C C . ARG A 1 261 ? 23.624 -3.347 -39.130 1.00 31.23 261 ARG A C 1
ATOM 1946 O O . ARG A 1 261 ? 23.668 -3.257 -40.351 1.00 31.23 261 ARG A O 1
ATOM 1953 N N . GLY A 1 262 ? 24.701 -3.202 -38.361 1.00 30.58 262 GLY A N 1
ATOM 1954 C CA . GLY A 1 262 ? 26.054 -3.168 -38.935 1.00 30.58 262 GLY A CA 1
ATOM 1955 C C . GLY A 1 262 ? 27.089 -2.260 -38.275 1.00 30.58 262 GLY A C 1
ATOM 1956 O O . GLY A 1 262 ? 28.053 -1.921 -38.947 1.00 30.58 262 GLY A O 1
ATOM 1957 N N . ALA A 1 263 ? 26.933 -1.861 -37.009 1.00 32.28 263 ALA A N 1
ATOM 1958 C CA . ALA A 1 263 ? 28.036 -1.262 -36.256 1.00 32.28 263 ALA A CA 1
ATOM 1959 C C . ALA A 1 263 ? 28.574 -2.287 -35.252 1.00 32.28 263 ALA A C 1
ATOM 1961 O O . ALA A 1 263 ? 27.836 -2.812 -34.419 1.00 32.28 263 ALA A O 1
ATOM 1962 N N . GLU A 1 264 ? 29.848 -2.615 -35.418 1.00 30.72 264 GLU A N 1
ATOM 1963 C CA . GLU A 1 264 ? 30.591 -3.613 -34.667 1.00 30.72 264 GLU A CA 1
ATOM 1964 C C . GLU A 1 264 ? 30.571 -3.366 -33.152 1.00 30.72 264 GLU A C 1
ATOM 1966 O O . GLU A 1 264 ? 30.584 -2.236 -32.669 1.00 30.72 264 GLU A O 1
ATOM 1971 N N . ALA A 1 265 ? 30.542 -4.488 -32.436 1.00 33.72 265 ALA A N 1
ATOM 1972 C CA . ALA A 1 265 ? 30.827 -4.714 -31.025 1.00 33.72 265 ALA A CA 1
ATOM 1973 C C . ALA A 1 265 ? 31.588 -3.593 -30.281 1.00 33.72 265 ALA A C 1
ATOM 1975 O O . ALA A 1 265 ? 32.790 -3.667 -30.046 1.00 33.72 265 ALA A O 1
ATOM 1976 N N . GLY A 1 266 ? 30.837 -2.614 -29.790 1.00 32.53 266 GLY A N 1
ATOM 1977 C CA . GLY A 1 266 ? 31.167 -1.829 -28.609 1.00 32.53 266 GLY A CA 1
ATOM 1978 C C . GLY A 1 266 ? 29.933 -1.832 -27.722 1.00 32.53 266 GLY A C 1
ATOM 1979 O O . GLY A 1 266 ? 29.005 -1.065 -27.959 1.00 32.53 266 GLY A O 1
ATOM 1980 N N . SER A 1 267 ? 29.866 -2.747 -26.756 1.00 36.09 267 SER A N 1
ATOM 1981 C CA . SER A 1 267 ? 28.783 -2.820 -25.772 1.00 36.09 267 SER A CA 1
ATOM 1982 C C . SER A 1 267 ? 28.605 -1.454 -25.106 1.00 36.09 267 SER A C 1
ATOM 1984 O O . SER A 1 267 ? 29.443 -1.064 -24.296 1.00 36.09 267 SER A O 1
ATOM 1986 N N . MET A 1 268 ? 27.561 -0.705 -25.470 1.00 40.34 268 MET A N 1
ATOM 1987 C CA . MET A 1 268 ? 27.234 0.570 -24.832 1.00 40.34 268 MET A CA 1
ATOM 1988 C C . MET A 1 268 ? 26.806 0.288 -23.379 1.00 40.34 268 MET A C 1
ATOM 1990 O O . MET A 1 268 ? 25.747 -0.297 -23.176 1.00 40.34 268 MET A O 1
ATOM 1994 N N . PRO A 1 269 ? 27.573 0.706 -22.355 1.00 49.34 269 PRO A N 1
ATOM 1995 C CA . PRO A 1 269 ? 27.260 0.423 -20.949 1.00 49.34 269 PRO A CA 1
ATOM 1996 C C . PRO A 1 269 ? 26.051 1.213 -20.400 1.00 49.34 269 PRO A C 1
ATOM 1998 O O . PRO A 1 269 ? 25.643 1.015 -19.258 1.00 49.34 269 PRO A O 1
ATOM 2001 N N . SER A 1 270 ? 25.466 2.126 -21.183 1.00 52.09 270 SER A N 1
ATOM 2002 C CA . SER A 1 270 ? 24.422 3.070 -20.748 1.00 52.09 270 SER A CA 1
ATOM 2003 C C . SER A 1 270 ? 23.019 2.461 -20.638 1.00 52.09 270 SER A C 1
ATOM 2005 O O . SER A 1 270 ? 22.209 2.878 -19.807 1.00 52.09 270 SER A O 1
ATOM 2007 N N . THR A 1 271 ? 22.707 1.436 -21.436 1.00 59.19 271 THR A N 1
ATOM 2008 C CA . THR A 1 271 ? 21.422 0.720 -21.355 1.00 59.19 271 THR A CA 1
ATOM 2009 C C . THR A 1 271 ? 21.276 -0.039 -20.038 1.00 59.19 271 THR A C 1
ATOM 2011 O O . THR A 1 271 ? 20.195 -0.065 -19.441 1.00 59.19 271 THR A O 1
ATOM 2014 N N . ASP A 1 272 ? 22.388 -0.570 -19.533 1.00 68.12 272 ASP A N 1
ATOM 2015 C CA . ASP A 1 272 ? 22.419 -1.373 -18.314 1.00 68.12 272 ASP A CA 1
ATOM 2016 C C . ASP A 1 272 ? 22.278 -0.497 -17.064 1.00 68.12 272 ASP A C 1
ATOM 2018 O O . ASP A 1 272 ? 21.543 -0.854 -16.144 1.00 68.12 272 ASP A O 1
ATOM 2022 N N . ILE A 1 273 ? 22.875 0.702 -17.046 1.00 74.81 273 ILE A N 1
ATOM 2023 C CA . ILE A 1 273 ? 22.789 1.630 -15.903 1.00 74.81 273 ILE A CA 1
ATOM 2024 C C . ILE A 1 273 ? 21.349 2.111 -15.681 1.00 74.81 273 ILE A C 1
ATOM 2026 O O . ILE A 1 273 ? 20.879 2.145 -14.541 1.00 74.81 273 ILE A O 1
ATOM 2030 N N . ARG A 1 274 ? 20.607 2.435 -16.750 1.00 74.56 274 ARG A N 1
ATOM 2031 C CA . ARG A 1 274 ? 19.185 2.815 -16.639 1.00 74.56 274 ARG A CA 1
ATOM 2032 C C . ARG A 1 274 ? 18.322 1.671 -16.130 1.00 74.56 274 ARG A C 1
ATOM 2034 O O . ARG A 1 274 ? 17.453 1.900 -15.289 1.00 74.56 274 ARG A O 1
ATOM 2041 N N . ALA A 1 275 ? 18.550 0.458 -16.633 1.00 75.06 275 ALA A N 1
ATOM 2042 C CA . ALA A 1 275 ? 17.813 -0.725 -16.205 1.00 75.06 275 ALA A CA 1
ATOM 2043 C C . ALA A 1 275 ? 18.095 -1.053 -14.730 1.00 75.06 275 ALA A C 1
ATOM 2045 O O . ALA A 1 275 ? 17.158 -1.245 -13.955 1.00 75.06 275 ALA A O 1
ATOM 2046 N N . VAL A 1 276 ? 19.364 -1.029 -14.313 1.00 81.50 276 VAL A N 1
ATOM 2047 C CA . VAL A 1 276 ? 19.778 -1.230 -12.916 1.00 81.50 276 VAL A CA 1
ATOM 2048 C C . VAL A 1 276 ? 19.200 -0.142 -12.011 1.00 81.50 276 VAL A C 1
ATOM 2050 O O . VAL A 1 276 ? 18.634 -0.461 -10.966 1.00 81.50 276 VAL A O 1
ATOM 2053 N N . GLY A 1 277 ? 19.263 1.126 -12.427 1.00 81.88 277 GLY A N 1
ATOM 2054 C CA . GLY A 1 277 ? 18.654 2.245 -11.706 1.00 81.88 277 GLY A CA 1
ATOM 2055 C C . GLY A 1 277 ? 17.145 2.068 -11.531 1.00 81.88 277 GLY A C 1
ATOM 2056 O O . GLY A 1 277 ? 16.629 2.225 -10.427 1.00 81.88 277 GLY A O 1
ATOM 2057 N N . LEU A 1 278 ? 16.430 1.645 -12.577 1.00 80.38 278 LEU A N 1
ATOM 2058 C CA . LEU A 1 278 ? 14.993 1.375 -12.504 1.00 80.38 278 LEU A CA 1
ATOM 2059 C C . LEU A 1 278 ? 14.670 0.231 -11.530 1.00 80.38 278 LEU A C 1
ATOM 2061 O O . LEU A 1 278 ? 13.776 0.368 -10.693 1.00 80.38 278 LEU A O 1
ATOM 2065 N N . ILE A 1 279 ? 15.398 -0.884 -11.617 1.00 83.38 279 ILE A N 1
ATOM 2066 C CA . ILE A 1 279 ? 15.209 -2.052 -10.747 1.00 83.38 279 ILE A CA 1
ATOM 2067 C C . ILE A 1 279 ? 15.474 -1.673 -9.284 1.00 83.38 279 ILE A C 1
ATOM 2069 O O . ILE A 1 279 ? 14.673 -2.004 -8.407 1.00 83.38 279 ILE A O 1
ATOM 2073 N N . LEU A 1 280 ? 16.548 -0.924 -9.021 1.00 86.94 280 LEU A N 1
ATOM 2074 C CA . LEU A 1 280 ? 16.909 -0.455 -7.685 1.00 86.94 280 LEU A CA 1
ATOM 2075 C C . LEU A 1 280 ? 15.871 0.529 -7.124 1.00 86.94 280 LEU A C 1
ATOM 2077 O O . LEU A 1 280 ? 15.485 0.416 -5.958 1.00 86.94 280 LEU A O 1
ATOM 2081 N N . ALA A 1 281 ? 15.366 1.448 -7.954 1.00 84.75 281 ALA A N 1
ATOM 2082 C CA . ALA A 1 281 ? 14.297 2.368 -7.572 1.00 84.75 281 ALA A CA 1
ATOM 2083 C C . ALA A 1 281 ? 13.026 1.602 -7.180 1.00 84.75 281 ALA A C 1
ATOM 2085 O O . ALA A 1 281 ? 12.430 1.878 -6.137 1.00 84.75 281 ALA A O 1
ATOM 2086 N N . VAL A 1 282 ? 12.635 0.600 -7.976 1.00 84.81 282 VAL A N 1
ATOM 2087 C CA . VAL A 1 282 ? 11.478 -0.253 -7.675 1.00 84.81 282 VAL A CA 1
ATOM 2088 C C . VAL A 1 282 ? 11.692 -1.035 -6.386 1.00 84.81 282 VAL A C 1
ATOM 2090 O O . VAL A 1 282 ? 10.792 -1.061 -5.546 1.00 84.81 282 VAL A O 1
ATOM 2093 N N . PHE A 1 283 ? 12.862 -1.639 -6.192 1.00 87.00 283 PHE A N 1
ATOM 2094 C CA . PHE A 1 283 ? 13.177 -2.366 -4.967 1.00 87.00 283 PHE A CA 1
ATOM 2095 C C . PHE A 1 283 ? 13.046 -1.468 -3.727 1.00 87.00 283 PHE A C 1
ATOM 2097 O O . PHE A 1 283 ? 12.252 -1.763 -2.834 1.00 87.00 283 PHE A O 1
ATOM 2104 N N . GLY A 1 284 ? 13.746 -0.328 -3.705 1.00 87.38 284 GLY A N 1
ATOM 2105 C CA . GLY A 1 284 ? 13.748 0.598 -2.567 1.00 87.38 284 GLY A CA 1
ATOM 2106 C C . GLY A 1 284 ? 12.364 1.164 -2.241 1.00 87.38 284 GLY A C 1
ATOM 2107 O O . GLY A 1 284 ? 11.985 1.287 -1.075 1.00 87.38 284 GLY A O 1
ATOM 2108 N N . GLN A 1 285 ? 11.558 1.444 -3.266 1.00 85.00 285 GLN A N 1
ATOM 2109 C CA . GLN A 1 285 ? 10.178 1.895 -3.088 1.00 85.00 285 GLN A CA 1
ATOM 2110 C C . GLN A 1 285 ? 9.288 0.851 -2.421 1.00 85.00 285 GLN A C 1
ATOM 2112 O O . GLN A 1 285 ? 8.480 1.201 -1.559 1.00 85.00 285 GLN A O 1
ATOM 2117 N N . ASN A 1 286 ? 9.406 -0.414 -2.828 1.00 85.75 286 ASN A N 1
ATOM 2118 C CA . ASN A 1 286 ? 8.584 -1.494 -2.286 1.00 85.75 286 ASN A CA 1
ATOM 2119 C C . ASN A 1 286 ? 9.088 -1.979 -0.924 1.00 85.75 286 ASN A C 1
ATOM 2121 O O . ASN A 1 286 ? 8.281 -2.413 -0.110 1.00 85.75 286 ASN A O 1
ATOM 2125 N N . LEU A 1 287 ? 10.378 -1.811 -0.634 1.00 86.69 287 LEU A N 1
ATOM 2126 C CA . LEU A 1 287 ? 10.937 -2.054 0.694 1.00 86.69 287 LEU A CA 1
ATOM 2127 C C . LEU A 1 287 ? 10.410 -1.064 1.752 1.00 86.69 287 LEU A C 1
ATOM 2129 O O . LEU A 1 287 ? 10.218 -1.431 2.907 1.00 86.69 287 LEU A O 1
ATOM 2133 N N . GLY A 1 288 ? 10.165 0.191 1.363 1.00 86.50 288 GLY A N 1
ATOM 2134 C CA . GLY A 1 288 ? 9.717 1.245 2.276 1.00 86.50 288 GLY A CA 1
ATOM 2135 C C . GLY A 1 288 ? 8.308 1.747 1.969 1.00 86.50 288 GLY A C 1
ATOM 2136 O O . GLY A 1 288 ? 7.300 1.190 2.408 1.00 86.50 288 GLY A O 1
ATOM 2137 N N . TRP A 1 289 ? 8.246 2.859 1.239 1.00 83.44 289 TRP A N 1
ATOM 2138 C CA . TRP A 1 289 ? 7.053 3.700 1.114 1.00 83.44 289 TRP A CA 1
ATOM 2139 C C . TRP A 1 289 ? 5.839 3.005 0.509 1.00 83.44 289 TRP A C 1
ATOM 2141 O O . TRP A 1 289 ? 4.735 3.216 0.996 1.00 83.44 289 TRP A O 1
ATOM 2151 N N . SER A 1 290 ? 6.005 2.158 -0.509 1.00 80.38 290 SER A N 1
ATOM 2152 C CA . SER A 1 290 ? 4.855 1.481 -1.121 1.00 80.38 290 SER A CA 1
ATOM 2153 C C . SER A 1 290 ? 4.180 0.519 -0.146 1.00 80.38 290 SER A C 1
ATOM 2155 O O . SER A 1 290 ? 2.967 0.361 -0.214 1.00 80.38 290 SER A O 1
ATOM 2157 N N . THR A 1 291 ? 4.940 -0.103 0.757 1.00 79.19 291 THR A N 1
ATOM 2158 C CA . THR A 1 291 ? 4.412 -1.129 1.665 1.00 79.19 291 THR A CA 1
ATOM 2159 C C . THR A 1 291 ? 3.907 -0.532 2.970 1.00 79.19 291 THR A C 1
ATOM 2161 O O . THR A 1 291 ? 2.829 -0.880 3.444 1.00 79.19 291 THR A O 1
ATOM 2164 N N . LEU A 1 292 ? 4.656 0.416 3.534 1.00 80.00 292 LEU A N 1
ATOM 2165 C CA . LEU A 1 292 ? 4.438 0.890 4.900 1.00 80.00 292 LEU A CA 1
ATOM 2166 C C . LEU A 1 292 ? 3.607 2.171 4.999 1.00 80.00 292 LEU A C 1
ATOM 2168 O O . LEU A 1 292 ? 3.099 2.471 6.079 1.00 80.00 292 LEU A O 1
ATOM 2172 N N . PHE A 1 293 ? 3.447 2.928 3.908 1.00 78.75 293 PHE A N 1
ATOM 2173 C CA . PHE A 1 293 ? 2.771 4.230 3.940 1.00 78.75 293 PHE A CA 1
ATOM 2174 C C . PHE A 1 293 ? 1.349 4.147 4.512 1.00 78.75 293 PHE A C 1
ATOM 2176 O O . PHE A 1 293 ? 1.017 4.891 5.434 1.00 78.75 293 PHE A O 1
ATOM 2183 N N . LEU A 1 294 ? 0.533 3.207 4.022 1.00 71.75 294 LEU A N 1
ATOM 2184 C CA . LEU A 1 294 ? -0.836 3.018 4.515 1.00 71.75 294 LEU A CA 1
ATOM 2185 C C . LEU A 1 294 ? -0.854 2.608 5.992 1.00 71.75 294 LEU A C 1
ATOM 2187 O O . LEU A 1 294 ? -1.686 3.097 6.750 1.00 71.75 294 LEU A O 1
ATOM 2191 N N . GLY A 1 295 ? 0.108 1.777 6.404 1.00 72.94 295 GLY A N 1
ATOM 2192 C CA . GLY A 1 295 ? 0.327 1.387 7.796 1.00 72.94 295 GLY A CA 1
ATOM 2193 C C . GLY A 1 295 ? 0.523 2.576 8.726 1.00 72.94 295 GLY A C 1
ATOM 2194 O O . GLY A 1 295 ? -0.154 2.697 9.745 1.00 72.94 295 GLY A O 1
ATOM 2195 N N . VAL A 1 296 ? 1.449 3.461 8.362 1.00 76.31 296 VAL A N 1
ATOM 2196 C CA . VAL A 1 296 ? 1.808 4.624 9.178 1.00 76.31 296 VAL A CA 1
ATOM 2197 C C . VAL A 1 296 ? 0.673 5.641 9.221 1.00 76.31 296 VAL A C 1
ATOM 2199 O O . VAL A 1 296 ? 0.350 6.147 10.293 1.00 76.31 296 VAL A O 1
ATOM 2202 N N . VAL A 1 297 ? 0.029 5.923 8.086 1.00 72.62 297 VAL A N 1
ATOM 2203 C CA . VAL A 1 297 ? -1.099 6.866 8.046 1.00 72.62 297 VAL A CA 1
ATOM 2204 C C . VAL A 1 297 ? -2.269 6.356 8.885 1.00 72.62 297 VAL A C 1
ATOM 2206 O O . VAL A 1 297 ? -2.844 7.129 9.653 1.00 72.62 297 VAL A O 1
ATOM 2209 N N . ALA A 1 298 ? -2.587 5.062 8.797 1.00 69.69 298 ALA A N 1
ATOM 2210 C CA . ALA A 1 298 ? -3.661 4.464 9.579 1.00 69.69 298 ALA A CA 1
ATOM 2211 C C . ALA A 1 298 ? -3.394 4.575 11.093 1.00 69.69 298 ALA A C 1
ATOM 2213 O O . ALA A 1 298 ? -4.262 5.028 11.839 1.00 69.69 298 ALA A O 1
ATOM 2214 N N . GLU A 1 299 ? -2.175 4.280 11.549 1.00 72.75 299 GLU A N 1
ATOM 2215 C CA . GLU A 1 299 ? -1.794 4.382 12.967 1.00 72.75 299 GLU A CA 1
ATOM 2216 C C . GLU A 1 299 ? -1.777 5.816 13.496 1.00 72.75 299 GLU A C 1
ATOM 2218 O O . GLU A 1 299 ? -2.245 6.081 14.608 1.00 72.75 299 GLU A O 1
ATOM 2223 N N . VAL A 1 300 ? -1.264 6.762 12.703 1.00 70.31 300 VAL A N 1
ATOM 2224 C CA . VAL A 1 300 ? -1.290 8.179 13.079 1.00 70.31 300 VAL A CA 1
ATOM 2225 C C . VAL A 1 300 ? -2.738 8.650 13.200 1.00 70.31 300 VAL A C 1
ATOM 2227 O O . VAL A 1 300 ? -3.079 9.286 14.196 1.00 70.31 300 VAL A O 1
ATOM 2230 N N . SER A 1 301 ? -3.604 8.271 12.254 1.00 64.62 301 SER A N 1
ATOM 2231 C CA . SER A 1 301 ? -5.020 8.645 12.277 1.00 64.62 301 SER A CA 1
ATOM 2232 C C . SER A 1 301 ? -5.769 8.078 13.486 1.00 64.62 301 SER A C 1
ATOM 2234 O O . SER A 1 301 ? -6.526 8.806 14.129 1.00 64.62 301 SER A O 1
ATOM 2236 N N . GLU A 1 302 ? -5.513 6.821 13.862 1.00 64.12 302 GLU A N 1
ATOM 2237 C CA . GLU A 1 302 ? -6.118 6.208 15.044 1.00 64.12 302 GLU A CA 1
ATOM 2238 C C . GLU A 1 302 ? -5.648 6.904 16.324 1.00 64.12 302 GLU A C 1
ATOM 2240 O O . GLU A 1 302 ? -6.455 7.200 17.204 1.00 64.12 302 GLU A O 1
ATOM 2245 N N . THR A 1 303 ? -4.358 7.233 16.413 1.00 59.16 303 THR A N 1
ATOM 2246 C CA . THR A 1 303 ? -3.798 7.915 17.585 1.00 59.16 303 THR A CA 1
ATOM 2247 C C . THR A 1 303 ? -4.366 9.327 17.739 1.00 59.16 303 THR A C 1
ATOM 2249 O O . THR A 1 303 ? -4.657 9.754 18.858 1.00 59.16 303 THR A O 1
ATOM 2252 N N . THR A 1 304 ? -4.531 10.064 16.636 1.00 57.19 304 THR A N 1
ATOM 2253 C CA . THR A 1 304 ? -5.168 11.388 16.643 1.00 57.19 304 THR A CA 1
ATOM 2254 C C . THR A 1 304 ? -6.637 11.280 17.038 1.00 57.19 304 THR A C 1
ATOM 2256 O O . THR A 1 304 ? -7.086 12.008 17.917 1.00 57.19 304 THR A O 1
ATOM 2259 N N . ARG A 1 305 ? -7.378 10.322 16.467 1.00 57.69 305 ARG A N 1
ATOM 2260 C CA . ARG A 1 305 ? -8.795 10.102 16.788 1.00 57.69 305 ARG A CA 1
ATOM 2261 C C . ARG A 1 305 ? -8.984 9.685 18.250 1.00 57.69 305 ARG A C 1
ATOM 2263 O O . ARG A 1 305 ? -9.858 10.220 18.914 1.00 57.69 305 ARG A O 1
ATOM 2270 N N . GLY A 1 306 ? -8.133 8.807 18.778 1.00 52.09 306 GLY A N 1
ATOM 2271 C CA . GLY A 1 306 ? -8.177 8.373 20.176 1.00 52.09 306 GLY A CA 1
ATOM 2272 C C . GLY A 1 306 ? -7.901 9.496 21.179 1.00 52.09 306 GLY A C 1
ATOM 2273 O O . GLY A 1 306 ? -8.555 9.551 22.211 1.00 52.09 306 GLY A O 1
ATOM 2274 N N . ARG A 1 307 ? -6.978 10.422 20.880 1.00 49.62 307 ARG A N 1
ATOM 2275 C CA . ARG A 1 307 ? -6.707 11.579 21.757 1.00 49.62 307 ARG A CA 1
ATOM 2276 C C . ARG A 1 307 ? -7.770 12.659 21.670 1.00 49.62 307 ARG A C 1
ATOM 2278 O O . ARG A 1 307 ? -8.117 13.227 22.697 1.00 49.62 307 ARG A O 1
ATOM 2285 N N . LEU A 1 308 ? -8.315 12.896 20.478 1.00 49.06 308 LEU A N 1
ATOM 2286 C CA . LEU A 1 308 ? -9.453 13.796 20.304 1.00 49.06 308 LEU A CA 1
ATOM 2287 C C . LEU A 1 308 ? -10.679 13.323 21.091 1.00 49.06 308 LEU A C 1
ATOM 2289 O O . LEU A 1 308 ? -11.451 14.158 21.527 1.00 49.06 308 LEU A O 1
ATOM 2293 N N . LEU A 1 309 ? -10.853 12.018 21.307 1.00 44.38 309 LEU A N 1
ATOM 2294 C CA . LEU A 1 309 ? -11.944 11.492 22.133 1.00 44.38 309 LEU A CA 1
ATOM 2295 C C . LEU A 1 309 ? -11.683 11.620 23.649 1.00 44.38 309 LEU A C 1
ATOM 2297 O O . LEU A 1 309 ? -12.638 11.593 24.408 1.00 44.38 309 LEU A O 1
ATOM 2301 N N . LEU A 1 310 ? -10.422 11.768 24.085 1.00 40.00 310 LEU A N 1
ATOM 2302 C CA . LEU A 1 310 ? -10.018 11.804 25.505 1.00 40.00 310 LEU A CA 1
ATOM 2303 C C . LEU A 1 310 ? -9.868 13.219 26.096 1.00 40.00 310 LEU A C 1
ATOM 2305 O O . LEU A 1 310 ? -9.663 13.349 27.300 1.00 40.00 310 LEU A O 1
ATOM 2309 N N . GLN A 1 311 ? -9.868 14.266 25.267 1.00 38.34 311 GLN A N 1
ATOM 2310 C CA . GLN A 1 311 ? -9.658 15.659 25.702 1.00 38.34 311 GLN A CA 1
ATOM 2311 C C . GLN A 1 311 ? -10.949 16.484 25.816 1.00 38.34 311 GLN A C 1
ATOM 2313 O O . GLN A 1 311 ? -10.883 17.681 26.094 1.00 38.34 311 GLN A O 1
ATOM 2318 N N . TRP A 1 312 ? -12.099 15.845 25.630 1.00 36.25 312 TRP A N 1
ATOM 2319 C CA . TRP A 1 312 ? -13.436 16.413 25.797 1.00 36.25 312 TRP A CA 1
ATOM 2320 C C . TRP A 1 312 ? -14.287 15.443 26.612 1.00 36.25 312 TRP A C 1
ATOM 2322 O O . TRP A 1 312 ? -15.334 15.885 27.129 1.00 36.25 312 TRP A O 1
#

Sequence (312 aa):
MLLCGRTLVGVAIGSGFVAYGAYVAEISPPESRGALLAMSQVFFILGRLSSFAVLSTMQESAWRYLAGIAAAIAGGQFLLLLFYVPESPKWMIQKQKPAKALSALKALGEQESHAGAIIMQQEQRIPEQVIRQAHRYCPETCSLLLVTHGRQFLTALGCAFFAVVVGSSFVGQLHNASIAQTVACDTRLVSIATGAAKGLGVLIALLVVDSWGRRPLLLTGTVTAGVAFSLMAIDFLWHNQLANDSVRSTGTKILTPCSGRGAEAGSMPSTDIRAVGLILAVFGQNLGWSTLFLGVVAEVSETTRGRLLLQW